Protein AF-A0A4Q1CE98-F1 (afdb_monomer)

pLDDT: mean 83.02, std 14.2, range [37.44, 98.06]

Sequence (189 aa):
MANANQKSELDKYRDIVIAGLDYTDMLMRKTPIQKHDGEIVNFGEELGSYFSDLKNHALTLHKKNKLSTLKRWFKDISEMSVATGNLDYQFYIETTTGHKVDLFGKLFEKIDKLIKVGQIKTDTQYRTISTMIDFLESYNPPDIERIKALDALQFAYSDQKKIRTNRKNNASIGWSLSANRNGKIKGGW

Mean predicted aligned error: 11.11 Å

Foldseek 3Di:
DVVVVLLVLLLLLLLLLLLLLVVVLVVLQVDFDQDPVRDTDRCNPVSVVVSVVVNVVSVVCSVVSVSVVSVVSSCVSCVVCLVVVVCVSQVSSCVRRVDHDDSCPVLVVVLVVCLVVLEDDDPVVLVSLVSVLVVQVPDVVRPVVSNVSSVSHNVVVVVVVVVVVVVVVVVVVVVVVVVVVVPDDDDDD

Structure (mmCIF, N/CA/C/O backbone):
data_AF-A0A4Q1CE98-F1
#
_entry.id   AF-A0A4Q1CE98-F1
#
loop_
_atom_site.group_PDB
_atom_site.id
_atom_site.type_symbol
_atom_site.label_atom_id
_atom_site.label_alt_id
_atom_site.label_comp_id
_atom_site.label_asym_id
_atom_site.label_entity_id
_atom_site.label_seq_id
_atom_site.pdbx_PDB_ins_code
_atom_site.Cartn_x
_atom_site.Cartn_y
_atom_site.Cartn_z
_atom_site.occupancy
_atom_site.B_iso_or_equiv
_atom_site.auth_seq_id
_atom_site.auth_comp_id
_atom_site.auth_asym_id
_atom_site.auth_atom_id
_atom_site.pdbx_PDB_model_num
ATOM 1 N N . MET A 1 1 ? -31.800 8.738 3.540 1.00 49.69 1 MET A N 1
ATOM 2 C CA . MET A 1 1 ? -30.710 8.117 2.747 1.00 49.69 1 MET A CA 1
ATOM 3 C C . MET A 1 1 ? -29.316 8.666 3.089 1.00 49.69 1 MET A C 1
ATOM 5 O O . MET A 1 1 ? -28.401 7.862 3.191 1.00 49.69 1 MET A O 1
ATOM 9 N N . ALA A 1 2 ? -29.132 9.969 3.362 1.00 59.28 2 ALA A N 1
ATOM 10 C CA . ALA A 1 2 ? -27.815 10.555 3.689 1.00 59.28 2 ALA A CA 1
ATOM 11 C C . ALA A 1 2 ? -27.106 9.954 4.933 1.00 59.28 2 ALA A C 1
ATOM 13 O O . ALA A 1 2 ? -25.919 9.647 4.868 1.00 59.28 2 ALA A O 1
ATOM 14 N N . ASN A 1 3 ? -27.834 9.693 6.029 1.00 63.00 3 ASN A N 1
ATOM 15 C CA . ASN A 1 3 ? -27.246 9.154 7.272 1.00 63.00 3 ASN A CA 1
ATOM 16 C C . ASN A 1 3 ? -26.716 7.713 7.154 1.00 63.00 3 ASN A C 1
ATOM 18 O O . ASN A 1 3 ? -25.755 7.360 7.830 1.00 63.00 3 ASN A O 1
ATOM 22 N N . ALA A 1 4 ? -27.322 6.880 6.302 1.00 71.25 4 ALA A N 1
ATOM 23 C CA . ALA A 1 4 ? -26.880 5.497 6.110 1.00 71.25 4 ALA A CA 1
ATOM 24 C C . ALA A 1 4 ? -25.557 5.440 5.333 1.00 71.25 4 ALA A C 1
ATOM 26 O O . ALA A 1 4 ? -24.658 4.688 5.699 1.00 71.25 4 ALA A O 1
ATOM 27 N N . ASN A 1 5 ? -25.412 6.298 4.317 1.00 80.50 5 ASN A N 1
ATOM 28 C CA . ASN A 1 5 ? -24.191 6.381 3.520 1.00 80.50 5 ASN A CA 1
ATOM 29 C C . ASN A 1 5 ? -23.022 6.943 4.345 1.00 80.50 5 ASN A C 1
ATOM 31 O O . ASN A 1 5 ? -21.933 6.381 4.345 1.00 80.50 5 ASN A O 1
ATOM 35 N N . GLN A 1 6 ? -23.273 7.990 5.141 1.00 83.44 6 GLN A N 1
ATOM 36 C CA . GLN A 1 6 ? -22.259 8.566 6.027 1.00 83.44 6 GLN A CA 1
ATOM 37 C C . GLN A 1 6 ? -21.795 7.577 7.106 1.00 83.44 6 GLN A C 1
ATOM 39 O O . GLN A 1 6 ? -20.603 7.512 7.400 1.00 83.44 6 GLN A O 1
ATOM 44 N N . LYS A 1 7 ? -22.714 6.790 7.679 1.00 89.25 7 LYS A N 1
ATOM 45 C CA . LYS A 1 7 ? -22.369 5.750 8.656 1.00 89.25 7 LYS A CA 1
ATOM 46 C C . LYS A 1 7 ? -21.550 4.625 8.021 1.00 89.25 7 LYS A C 1
ATOM 48 O O . LYS A 1 7 ? -20.524 4.252 8.575 1.00 89.25 7 LYS A O 1
ATOM 53 N N . SER A 1 8 ? -21.951 4.152 6.839 1.00 91.00 8 SER A N 1
ATOM 54 C CA . SER A 1 8 ? -21.195 3.140 6.094 1.00 91.00 8 SER A CA 1
ATOM 55 C C . SER A 1 8 ? -19.785 3.617 5.739 1.00 91.00 8 SER A C 1
ATOM 57 O O . SER A 1 8 ? -18.836 2.844 5.845 1.00 91.00 8 SER A O 1
ATOM 59 N N . GLU A 1 9 ? -19.626 4.882 5.340 1.00 94.12 9 GLU A N 1
ATOM 60 C CA . GLU A 1 9 ? -18.304 5.459 5.080 1.00 94.12 9 GLU A CA 1
ATOM 61 C C . GLU A 1 9 ? -17.470 5.549 6.360 1.00 94.12 9 GLU A C 1
ATOM 63 O O . GLU A 1 9 ? -16.279 5.251 6.352 1.00 94.12 9 GLU A O 1
ATOM 68 N N . LEU A 1 10 ? -18.088 5.942 7.472 1.00 95.50 10 LEU A N 1
ATOM 69 C CA . LEU A 1 10 ? -17.421 6.034 8.765 1.00 95.50 10 LEU A CA 1
ATOM 70 C C . LEU A 1 10 ? -16.930 4.666 9.256 1.00 95.50 10 LEU A C 1
ATOM 72 O O . LEU A 1 10 ? -15.792 4.568 9.712 1.00 95.50 10 LEU A O 1
ATOM 76 N N . ASP A 1 11 ? -17.755 3.624 9.131 1.00 96.56 11 ASP A N 1
ATOM 77 C CA . ASP A 1 11 ? -17.383 2.243 9.453 1.00 96.56 11 ASP A CA 1
ATOM 78 C C . ASP A 1 11 ? -16.230 1.763 8.563 1.00 96.56 11 ASP A C 1
ATOM 80 O O . ASP A 1 11 ? -15.208 1.323 9.087 1.00 96.56 11 ASP A O 1
ATOM 84 N N . LYS A 1 12 ? -16.323 1.978 7.242 1.00 96.81 12 LYS A N 1
ATOM 85 C CA . LYS A 1 12 ? -15.228 1.683 6.306 1.00 96.81 12 LYS A CA 1
ATOM 86 C C . LYS A 1 12 ? -13.918 2.339 6.741 1.00 96.81 12 LYS A C 1
ATOM 88 O O . LYS A 1 12 ? -12.891 1.673 6.824 1.00 96.81 12 LYS A O 1
ATOM 93 N N . TYR A 1 13 ? -13.936 3.645 7.009 1.00 97.69 13 TYR A N 1
ATOM 94 C CA . TYR A 1 13 ? -12.718 4.381 7.346 1.00 97.69 13 TYR A CA 1
ATOM 95 C C . TYR A 1 13 ? -12.155 4.025 8.726 1.00 97.69 13 TYR A C 1
ATOM 97 O O . TYR A 1 13 ? -10.943 4.088 8.906 1.00 97.69 13 TYR A O 1
ATOM 105 N N . ARG A 1 14 ? -12.990 3.611 9.685 1.00 97.75 14 ARG A N 1
ATOM 106 C CA . ARG A 1 14 ? -12.509 3.006 10.936 1.00 97.75 14 ARG A CA 1
ATOM 107 C C . ARG A 1 14 ? -11.726 1.729 10.640 1.00 97.75 14 ARG A C 1
ATOM 109 O O . ARG A 1 14 ? -10.600 1.599 11.112 1.00 97.75 14 ARG A O 1
ATOM 116 N N . ASP A 1 15 ? -12.316 0.820 9.869 1.00 98.06 15 ASP A N 1
ATOM 117 C CA . ASP A 1 15 ? -11.751 -0.510 9.626 1.00 98.06 15 ASP A CA 1
ATOM 118 C C . ASP A 1 15 ? -10.406 -0.423 8.900 1.00 98.06 15 ASP A C 1
ATOM 120 O O . ASP A 1 15 ? -9.418 -0.997 9.354 1.00 98.06 15 ASP A O 1
ATOM 124 N N . ILE A 1 16 ? -10.331 0.359 7.819 1.00 97.88 16 ILE A N 1
ATOM 125 C CA . ILE A 1 16 ? -9.094 0.474 7.030 1.00 97.88 16 ILE A CA 1
ATOM 126 C C . ILE A 1 16 ? -7.985 1.239 7.765 1.00 97.88 16 ILE A C 1
ATOM 128 O O . ILE A 1 16 ? -6.811 0.966 7.533 1.00 97.88 16 ILE A O 1
ATOM 132 N N . VAL A 1 17 ? -8.321 2.181 8.658 1.00 98.06 17 VAL A N 1
ATOM 133 C CA . VAL A 1 17 ? -7.319 2.859 9.501 1.00 98.06 17 VAL A CA 1
ATOM 134 C C . VAL A 1 17 ? -6.729 1.879 10.505 1.00 98.06 17 VAL A C 1
ATOM 136 O O . VAL A 1 17 ? -5.512 1.826 10.648 1.00 98.06 17 VAL A O 1
ATOM 139 N N . ILE A 1 18 ? -7.572 1.090 11.174 1.00 98.00 18 ILE A N 1
ATOM 140 C CA . ILE A 1 18 ? -7.109 0.081 12.133 1.00 98.00 18 ILE A CA 1
ATOM 141 C C . ILE A 1 18 ? -6.232 -0.957 11.426 1.00 98.00 18 ILE A C 1
ATOM 143 O O . ILE A 1 18 ? -5.112 -1.188 11.870 1.00 98.00 18 ILE A O 1
ATOM 147 N N . ALA A 1 19 ? -6.681 -1.494 10.288 1.00 98.00 19 ALA A N 1
ATOM 148 C CA . ALA A 1 19 ? -5.887 -2.440 9.504 1.00 98.00 19 ALA A CA 1
ATOM 149 C C . ALA A 1 19 ? -4.558 -1.829 9.021 1.00 98.00 19 ALA A C 1
ATOM 151 O O . ALA A 1 19 ? -3.521 -2.485 9.067 1.00 98.00 19 ALA A O 1
ATOM 152 N N . GLY A 1 20 ? -4.559 -0.560 8.604 1.00 97.06 20 GLY A N 1
ATOM 153 C CA . GLY A 1 20 ? -3.333 0.138 8.216 1.00 97.06 20 GLY A CA 1
ATOM 154 C C . GLY A 1 20 ? -2.323 0.256 9.361 1.00 97.06 20 GLY A C 1
ATOM 155 O O . GLY A 1 20 ? -1.127 0.022 9.169 1.00 97.06 20 GLY A O 1
ATOM 156 N N . LEU A 1 21 ? -2.803 0.571 10.567 1.00 96.69 21 LEU A N 1
ATOM 157 C CA . LEU A 1 21 ? -1.981 0.607 11.779 1.00 96.69 21 LEU A CA 1
ATOM 158 C C . LEU A 1 21 ? -1.440 -0.778 12.147 1.00 96.69 21 LEU A C 1
ATOM 160 O O . LEU A 1 21 ? -0.255 -0.885 12.442 1.00 96.69 21 LEU A O 1
ATOM 164 N N . ASP A 1 22 ? -2.264 -1.827 12.085 1.00 95.50 22 ASP A N 1
ATOM 165 C CA . ASP A 1 22 ? -1.838 -3.205 12.373 1.00 95.50 22 ASP A CA 1
ATOM 166 C C . ASP A 1 22 ? -0.755 -3.687 11.402 1.00 95.50 22 ASP A C 1
ATOM 168 O O . ASP A 1 22 ? 0.244 -4.277 11.816 1.00 95.50 22 ASP A O 1
ATOM 172 N N . TYR A 1 23 ? -0.903 -3.383 10.111 1.00 94.75 23 TYR A N 1
ATOM 173 C CA . TYR A 1 23 ? 0.124 -3.697 9.123 1.00 94.75 23 TYR A CA 1
ATOM 174 C C . TYR A 1 23 ? 1.434 -2.951 9.405 1.00 94.75 23 TYR A C 1
ATOM 176 O O . TYR A 1 23 ? 2.520 -3.521 9.294 1.00 94.75 23 TYR A O 1
ATOM 184 N N . THR A 1 24 ? 1.339 -1.677 9.791 1.00 91.62 24 THR A N 1
ATOM 185 C CA . THR A 1 24 ? 2.513 -0.852 10.101 1.00 91.62 24 THR A CA 1
ATOM 186 C C . THR A 1 24 ? 3.222 -1.366 11.356 1.00 91.62 24 THR A C 1
ATOM 188 O O . THR A 1 24 ? 4.441 -1.526 11.334 1.00 91.62 24 THR A O 1
ATOM 191 N N . ASP A 1 25 ? 2.476 -1.704 12.413 1.00 91.44 25 ASP A N 1
ATOM 192 C CA . ASP A 1 25 ? 3.005 -2.344 13.625 1.00 91.44 25 ASP A CA 1
ATOM 193 C C . ASP A 1 25 ? 3.735 -3.651 13.279 1.00 91.44 25 ASP A C 1
ATOM 195 O O . ASP A 1 25 ? 4.889 -3.859 13.659 1.00 91.44 25 ASP A O 1
ATOM 199 N N . MET A 1 26 ? 3.105 -4.504 12.463 1.00 89.75 26 MET A N 1
ATOM 200 C CA . MET A 1 26 ? 3.704 -5.755 11.997 1.00 89.75 26 MET A CA 1
ATOM 201 C C . MET A 1 26 ? 5.042 -5.525 11.281 1.00 89.75 26 MET A C 1
ATOM 203 O O . MET A 1 26 ? 5.991 -6.271 11.529 1.00 89.75 26 MET A O 1
ATOM 207 N N . LEU A 1 27 ? 5.127 -4.538 10.385 1.00 86.69 27 LEU A N 1
ATOM 208 C CA . LEU A 1 27 ? 6.374 -4.235 9.680 1.00 86.69 27 LEU A CA 1
ATOM 209 C C . LEU A 1 27 ? 7.459 -3.752 10.643 1.00 86.69 27 LEU A C 1
ATOM 211 O O . LEU A 1 27 ? 8.568 -4.281 10.616 1.00 86.69 27 LEU A O 1
ATOM 215 N N . MET A 1 28 ? 7.122 -2.811 11.525 1.00 83.69 28 MET A N 1
ATOM 216 C CA . MET A 1 28 ? 8.078 -2.195 12.449 1.00 83.69 28 MET A CA 1
ATOM 217 C C . MET A 1 28 ? 8.646 -3.203 13.456 1.00 83.69 28 MET A C 1
ATOM 219 O O . MET A 1 28 ? 9.824 -3.133 13.797 1.00 83.69 28 MET A O 1
ATOM 223 N N . ARG A 1 29 ? 7.848 -4.188 13.888 1.00 81.62 29 ARG A N 1
ATOM 224 C CA . ARG A 1 29 ? 8.316 -5.284 14.757 1.00 81.62 29 ARG A CA 1
ATOM 225 C C . ARG A 1 29 ? 9.228 -6.285 14.053 1.00 81.62 29 ARG A C 1
ATOM 227 O O . ARG A 1 29 ? 10.024 -6.947 14.712 1.00 81.62 29 ARG A O 1
ATOM 234 N N . LYS A 1 30 ? 9.091 -6.446 12.735 1.00 77.56 30 LYS A N 1
ATOM 235 C CA . LYS A 1 30 ? 9.905 -7.380 11.939 1.00 77.56 30 LYS A CA 1
ATOM 236 C C . LYS A 1 30 ? 11.252 -6.789 11.524 1.00 77.56 30 LYS A C 1
ATOM 238 O O . LYS A 1 30 ? 12.131 -7.542 11.115 1.00 77.56 30 LYS A O 1
ATOM 243 N N . THR A 1 31 ? 11.423 -5.472 11.619 1.00 71.44 31 THR A N 1
ATOM 244 C CA . THR A 1 31 ? 12.652 -4.770 11.236 1.00 71.44 31 THR A CA 1
ATOM 245 C C . THR A 1 31 ? 13.525 -4.465 12.456 1.00 71.44 31 THR A C 1
ATOM 247 O O . THR A 1 31 ? 13.253 -3.488 13.156 1.00 71.44 31 THR A O 1
ATOM 250 N N . PRO A 1 32 ? 14.586 -5.250 12.728 1.00 67.81 32 PRO A N 1
ATOM 251 C CA . PRO A 1 32 ? 15.571 -4.885 13.741 1.00 67.81 32 PRO A CA 1
ATOM 252 C C . PRO A 1 32 ? 16.265 -3.578 13.343 1.00 67.81 32 PRO A C 1
ATOM 254 O O . PRO A 1 32 ? 16.731 -3.433 12.212 1.00 67.81 32 PRO A O 1
ATOM 257 N N . ILE A 1 33 ? 16.340 -2.623 14.272 1.00 69.94 33 ILE A N 1
ATOM 258 C CA . ILE A 1 33 ? 17.019 -1.347 14.040 1.00 69.94 33 ILE A CA 1
ATOM 259 C C . ILE A 1 33 ? 18.432 -1.466 14.596 1.00 69.94 33 ILE A C 1
ATOM 261 O O . ILE A 1 33 ? 18.623 -1.612 15.803 1.00 69.94 33 ILE A O 1
ATOM 265 N N . GLN A 1 34 ? 19.424 -1.404 13.709 1.00 70.94 34 GLN A N 1
ATOM 266 C CA . GLN A 1 34 ? 20.821 -1.315 14.110 1.00 70.94 34 GLN A CA 1
ATOM 267 C C . GLN A 1 34 ? 21.179 0.150 14.368 1.00 70.94 34 GLN A C 1
ATOM 269 O O . GLN A 1 34 ? 21.052 1.002 13.486 1.00 70.94 34 GLN A O 1
ATOM 274 N N . LYS A 1 35 ? 21.614 0.446 15.589 1.00 74.12 35 LYS A N 1
ATOM 275 C CA . LYS A 1 35 ? 22.171 1.745 15.959 1.00 74.12 35 LYS A CA 1
ATOM 276 C C . LYS A 1 35 ? 23.562 1.933 15.349 1.00 74.12 35 LYS A C 1
ATOM 278 O O . LYS A 1 35 ? 24.220 0.991 14.913 1.00 74.12 35 LYS A O 1
ATOM 283 N N . HIS A 1 36 ? 24.032 3.178 15.349 1.00 68.62 36 HIS A N 1
ATOM 284 C CA . HIS A 1 36 ? 25.344 3.558 14.812 1.00 68.62 36 HIS A CA 1
ATOM 285 C C . HIS A 1 36 ? 26.528 2.898 15.555 1.00 68.62 36 HIS A C 1
ATOM 287 O O . HIS A 1 36 ? 27.613 2.768 14.998 1.00 68.62 36 HIS A O 1
ATOM 293 N N . ASP A 1 37 ? 26.338 2.476 16.804 1.00 81.06 37 ASP A N 1
ATOM 294 C CA . ASP A 1 37 ? 27.317 1.726 17.606 1.00 81.06 37 ASP A CA 1
ATOM 295 C C . ASP A 1 37 ? 27.284 0.206 17.349 1.00 81.06 37 ASP A C 1
ATOM 297 O O . ASP A 1 37 ? 28.063 -0.541 17.937 1.00 81.06 37 ASP A O 1
ATOM 301 N N . GLY A 1 38 ? 26.414 -0.254 16.444 1.00 75.38 38 GLY A N 1
ATOM 302 C CA . GLY A 1 38 ? 26.242 -1.660 16.102 1.00 75.38 38 GLY A CA 1
ATOM 303 C C . GLY A 1 38 ? 25.249 -2.408 16.992 1.00 75.38 38 GLY A C 1
ATOM 304 O O . GLY A 1 38 ? 24.967 -3.570 16.694 1.00 75.38 38 GLY A O 1
ATOM 305 N N . GLU A 1 39 ? 24.685 -1.771 18.025 1.00 78.31 39 GLU A N 1
ATOM 306 C CA . GLU A 1 39 ? 23.664 -2.375 18.884 1.00 78.31 39 GLU A CA 1
ATOM 307 C C . GLU A 1 39 ? 22.360 -2.587 18.098 1.00 78.31 39 GLU A C 1
ATOM 309 O O . GLU A 1 39 ? 21.858 -1.684 17.425 1.00 78.31 39 GLU A O 1
ATOM 314 N N . ILE A 1 40 ? 21.791 -3.790 18.187 1.00 73.56 40 ILE A N 1
ATOM 315 C CA . ILE A 1 40 ? 20.472 -4.090 17.627 1.00 73.56 40 ILE A CA 1
ATOM 316 C C . ILE A 1 40 ? 19.432 -3.806 18.705 1.00 73.56 40 ILE A C 1
ATOM 318 O O . ILE A 1 40 ? 19.387 -4.502 19.718 1.00 73.56 40 ILE A O 1
ATOM 322 N N . VAL A 1 41 ? 18.571 -2.817 18.469 1.00 67.69 41 VAL A N 1
ATOM 323 C CA .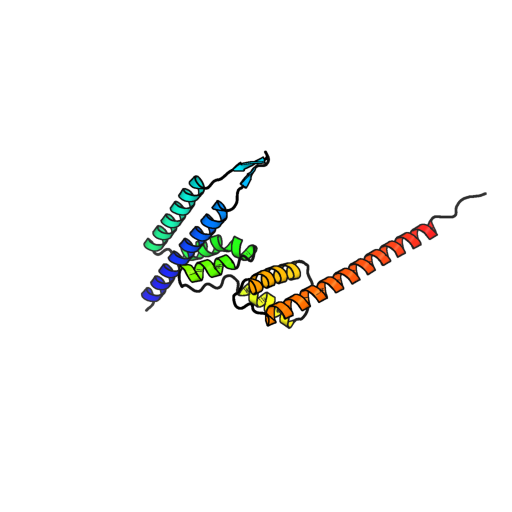 VAL A 1 41 ? 17.448 -2.523 19.361 1.00 67.69 41 VAL A CA 1
ATOM 324 C C . VAL A 1 41 ? 16.159 -3.077 18.788 1.00 67.69 41 VAL A C 1
ATOM 326 O O . VAL A 1 41 ? 15.814 -2.864 17.624 1.00 67.69 41 VAL A O 1
ATOM 329 N N . ASN A 1 42 ? 15.441 -3.789 19.650 1.00 65.69 42 ASN A N 1
ATOM 330 C CA . ASN A 1 42 ? 14.149 -4.367 19.349 1.00 65.69 42 ASN A CA 1
ATOM 331 C C . ASN A 1 42 ? 13.077 -3.590 20.119 1.00 65.69 42 ASN A C 1
ATOM 333 O O . ASN A 1 42 ? 12.859 -3.820 21.304 1.00 65.69 42 ASN A O 1
ATOM 337 N N . PHE A 1 43 ? 12.410 -2.649 19.453 1.00 65.25 43 PHE A N 1
ATOM 338 C CA . PHE A 1 43 ? 11.381 -1.790 20.057 1.00 65.25 43 PHE A CA 1
ATOM 339 C C . PHE A 1 43 ? 10.026 -2.504 20.247 1.00 65.25 43 PHE A C 1
ATOM 341 O O . PHE A 1 43 ? 8.984 -1.861 20.346 1.00 65.25 43 PHE A O 1
ATOM 348 N N . GLY A 1 44 ? 10.009 -3.841 20.244 1.00 65.25 44 GLY A N 1
ATOM 349 C CA . GLY A 1 44 ? 8.797 -4.639 20.060 1.00 65.25 44 GLY A CA 1
ATOM 350 C C . GLY A 1 44 ? 7.686 -4.383 21.085 1.00 65.25 44 GLY A C 1
ATOM 351 O O . GLY A 1 44 ? 6.518 -4.353 20.699 1.00 65.25 44 GLY A O 1
ATOM 352 N N . GLU A 1 45 ? 8.015 -4.189 22.366 1.00 67.81 45 GLU A N 1
ATOM 353 C CA . GLU A 1 45 ? 7.007 -3.920 23.407 1.00 67.81 45 GLU A CA 1
ATOM 354 C C . GLU A 1 45 ? 6.533 -2.457 23.409 1.00 67.81 45 GLU A C 1
ATOM 356 O O . GLU A 1 45 ? 5.327 -2.210 23.438 1.00 67.81 45 GLU A O 1
ATOM 361 N N . GLU A 1 46 ? 7.451 -1.490 23.301 1.00 71.19 46 GLU A N 1
ATOM 362 C CA . GLU A 1 46 ? 7.135 -0.050 23.301 1.00 71.19 46 GLU A CA 1
ATOM 363 C C . GLU A 1 46 ? 6.361 0.392 22.049 1.00 71.19 46 GLU A C 1
ATOM 365 O O . GLU A 1 46 ? 5.458 1.224 22.126 1.00 71.19 46 GLU A O 1
ATOM 370 N N . LEU A 1 47 ? 6.656 -0.198 20.886 1.00 80.50 47 LEU A N 1
ATOM 371 C CA . LEU A 1 47 ? 5.871 0.034 19.670 1.00 80.50 47 LEU A CA 1
ATOM 372 C C . LEU A 1 47 ? 4.454 -0.522 19.810 1.00 80.50 47 LEU A C 1
ATOM 374 O O . LEU A 1 47 ? 3.494 0.086 19.333 1.00 80.50 47 LEU A O 1
ATOM 378 N N . GLY A 1 48 ? 4.303 -1.655 20.497 1.00 82.62 48 GLY A N 1
ATOM 379 C CA . GLY A 1 48 ? 3.007 -2.295 20.652 1.00 82.62 48 GLY A CA 1
ATOM 380 C C . GLY A 1 48 ? 2.001 -1.456 21.427 1.00 82.62 48 GLY A C 1
ATOM 381 O O . GLY A 1 48 ? 0.839 -1.366 21.020 1.00 82.62 48 GLY A O 1
ATOM 382 N N . SER A 1 49 ? 2.436 -0.809 22.511 1.00 86.44 49 SER A N 1
ATOM 383 C CA . SER A 1 49 ? 1.581 0.119 23.258 1.00 86.44 49 SER A CA 1
ATOM 384 C C . SER A 1 49 ? 1.233 1.353 22.421 1.00 86.44 49 SER A C 1
ATOM 386 O O . SER A 1 49 ? 0.057 1.707 22.332 1.00 86.44 49 SER A O 1
ATOM 388 N N . TYR A 1 50 ? 2.203 1.926 21.702 1.00 90.50 50 TYR A N 1
ATOM 389 C CA . TYR A 1 50 ? 1.981 3.067 20.811 1.00 90.50 50 TYR A CA 1
ATOM 390 C C . TYR A 1 50 ? 0.909 2.795 19.739 1.00 90.50 50 TYR A C 1
ATOM 392 O O . TYR A 1 50 ? -0.040 3.570 19.588 1.00 90.50 50 TYR A O 1
ATOM 400 N N . PHE A 1 51 ? 0.998 1.672 19.018 1.00 92.94 51 PHE A N 1
ATOM 401 C CA . PHE A 1 51 ? -0.005 1.325 18.005 1.00 92.94 51 PHE A CA 1
ATOM 402 C C . PHE A 1 51 ? -1.366 0.973 18.617 1.00 92.94 51 PHE A C 1
ATOM 404 O O . PHE A 1 51 ? -2.405 1.269 18.018 1.00 92.94 51 PHE A O 1
ATOM 411 N N . SER A 1 52 ? -1.392 0.389 19.818 1.00 93.19 52 SER A N 1
ATOM 412 C CA . SER A 1 52 ? -2.635 0.172 20.567 1.00 93.19 52 SER A CA 1
ATOM 413 C C . SER A 1 52 ? -3.348 1.495 20.871 1.00 93.19 52 SER A C 1
ATOM 415 O O . SER A 1 52 ? -4.549 1.635 20.613 1.00 93.19 52 SER A O 1
ATOM 417 N N . ASP A 1 53 ? -2.604 2.509 21.315 1.00 95.44 53 ASP A N 1
ATOM 418 C CA . ASP A 1 53 ? -3.144 3.838 21.604 1.00 95.44 53 ASP A CA 1
ATOM 419 C C . ASP A 1 53 ? -3.678 4.533 20.347 1.00 95.44 53 ASP A C 1
ATOM 421 O O . ASP A 1 53 ? -4.776 5.103 20.368 1.00 95.44 53 ASP A O 1
ATOM 425 N N . LEU A 1 54 ? -2.969 4.427 19.219 1.00 96.75 54 LEU A N 1
ATOM 426 C CA . LEU A 1 54 ? -3.451 4.945 17.936 1.00 96.75 54 LEU A CA 1
ATOM 427 C C . LEU A 1 54 ? -4.766 4.282 17.505 1.00 96.75 54 LEU A C 1
ATOM 429 O O . LEU A 1 54 ? -5.693 4.974 17.071 1.00 96.75 54 LEU A O 1
ATOM 433 N N . LYS A 1 55 ? -4.897 2.962 17.675 1.00 97.31 55 LYS A N 1
ATOM 434 C CA . LYS A 1 55 ? -6.146 2.240 17.381 1.00 97.31 55 LYS A CA 1
ATOM 435 C C . LYS A 1 55 ? -7.292 2.700 18.281 1.00 97.31 55 LYS A C 1
ATOM 437 O O . LYS A 1 55 ? -8.388 2.983 17.791 1.00 97.31 55 LYS A O 1
ATOM 442 N N . ASN A 1 56 ? -7.041 2.869 19.578 1.00 97.44 56 ASN A N 1
ATOM 443 C CA . ASN A 1 56 ? -8.027 3.414 20.515 1.00 97.44 56 ASN A CA 1
ATOM 444 C C . ASN A 1 56 ? -8.455 4.842 20.138 1.00 97.44 56 ASN A C 1
ATOM 446 O O . ASN A 1 56 ? -9.637 5.204 20.239 1.00 97.44 56 ASN A O 1
ATOM 450 N N . HIS A 1 57 ? -7.520 5.649 19.636 1.00 97.38 57 HIS A N 1
ATOM 451 C CA . HIS A 1 57 ? -7.818 6.980 19.125 1.00 97.38 57 HIS A CA 1
ATOM 452 C C . HIS A 1 57 ? -8.703 6.918 17.870 1.00 97.38 57 HIS A C 1
ATOM 454 O O . HIS A 1 57 ? -9.699 7.641 17.790 1.00 97.38 57 HIS A O 1
ATOM 460 N N . ALA A 1 58 ? -8.418 6.016 16.925 1.00 96.94 58 ALA A N 1
ATOM 461 C CA . ALA A 1 58 ? -9.251 5.802 15.741 1.00 96.94 58 ALA A CA 1
ATOM 462 C C . ALA A 1 58 ? -10.688 5.387 16.115 1.00 96.94 58 ALA A C 1
ATOM 464 O O . ALA A 1 58 ? -11.656 5.955 15.601 1.00 96.94 58 ALA A O 1
ATOM 465 N N . LEU A 1 59 ? -10.847 4.480 17.086 1.00 97.56 59 LEU A N 1
ATOM 466 C CA . LEU A 1 59 ? -12.158 4.099 17.630 1.00 97.56 59 LEU A CA 1
ATOM 467 C C . LEU A 1 59 ? -12.881 5.284 18.285 1.00 97.56 59 LEU A C 1
ATOM 469 O O . LEU A 1 59 ? -14.095 5.440 18.146 1.00 97.56 59 LEU A O 1
ATOM 473 N N . THR A 1 60 ? -12.147 6.156 18.974 1.00 97.50 60 THR A N 1
ATOM 474 C CA . THR A 1 60 ? -12.710 7.374 19.571 1.00 97.50 60 THR A CA 1
ATOM 475 C C . THR A 1 60 ? -13.181 8.364 18.503 1.00 97.50 60 THR A C 1
ATOM 477 O O . THR A 1 60 ? -14.255 8.953 18.640 1.00 97.50 60 THR A O 1
ATOM 480 N N . LEU A 1 61 ? -12.419 8.537 17.419 1.00 96.31 61 LEU A N 1
ATOM 481 C CA . LEU A 1 61 ? -12.809 9.370 16.276 1.00 96.31 61 LEU A CA 1
ATOM 482 C C . LEU A 1 61 ? -14.063 8.830 15.582 1.00 96.31 61 LEU A C 1
ATOM 484 O O . LEU A 1 61 ? -14.952 9.617 15.246 1.00 96.31 61 LEU A O 1
ATOM 488 N N . HIS A 1 62 ? -14.161 7.508 15.429 1.00 96.88 62 HIS A N 1
ATOM 489 C CA . HIS A 1 62 ? -15.355 6.833 14.917 1.00 96.88 62 HIS A CA 1
ATOM 490 C C . HIS A 1 62 ? -16.576 7.117 15.80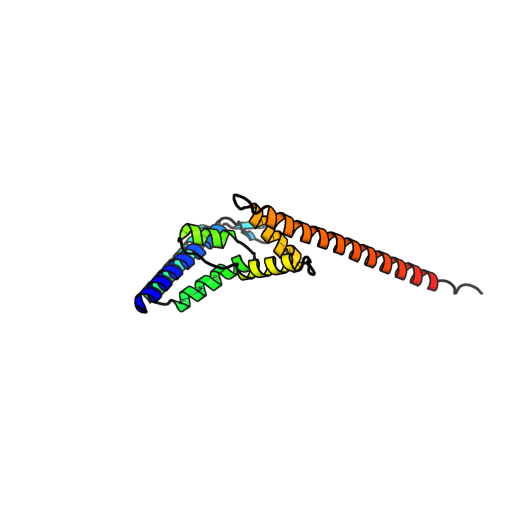0 1.00 96.88 62 HIS A C 1
ATOM 492 O O . HIS A 1 62 ? -17.556 7.674 15.312 1.00 96.88 62 HIS A O 1
ATOM 498 N N . LYS A 1 63 ? -16.486 6.894 17.119 1.00 96.06 63 LYS A N 1
ATOM 499 C CA . LYS A 1 63 ? -17.574 7.207 18.072 1.00 96.06 63 LYS A CA 1
ATOM 500 C C . LYS A 1 63 ? -18.012 8.678 18.027 1.00 96.06 63 LYS A C 1
ATOM 502 O O . LYS A 1 63 ? -19.180 8.984 18.243 1.00 96.06 63 LYS A O 1
ATOM 507 N N . LYS A 1 64 ? -17.084 9.595 17.731 1.00 96.19 64 LYS A N 1
ATOM 508 C CA . LYS A 1 64 ? -17.333 11.042 17.594 1.00 96.19 64 LYS A CA 1
ATOM 509 C C . LYS A 1 64 ? -17.750 11.474 16.177 1.00 96.19 64 LYS A C 1
ATOM 511 O O . LYS A 1 64 ? -17.801 12.677 15.915 1.00 96.19 64 LYS A O 1
ATOM 516 N N . ASN A 1 65 ? -18.024 10.539 15.263 1.00 95.31 65 ASN A N 1
ATOM 517 C CA . ASN A 1 65 ? -18.399 10.793 13.865 1.00 95.31 65 ASN A CA 1
ATOM 518 C C . ASN A 1 65 ? -17.390 11.668 13.087 1.00 95.31 65 ASN A C 1
ATOM 520 O O . ASN A 1 65 ? -17.764 12.473 12.232 1.00 95.31 65 ASN A O 1
ATOM 524 N N . LYS A 1 66 ? -16.087 11.536 13.371 1.00 96.44 66 LYS A N 1
ATOM 525 C CA . LYS A 1 66 ? -15.015 12.342 12.754 1.00 96.44 66 LYS A CA 1
ATOM 526 C C . LYS A 1 66 ? -14.487 11.719 11.458 1.00 96.44 66 LYS A C 1
ATOM 528 O O . LYS A 1 66 ? -13.305 11.403 11.340 1.00 96.44 66 LYS A O 1
ATOM 533 N N . LEU A 1 67 ? -15.368 11.585 10.467 1.00 95.81 67 LEU A N 1
ATOM 534 C CA . LEU A 1 67 ? -15.051 10.973 9.172 1.00 95.81 67 LEU A CA 1
ATOM 535 C C . LEU A 1 67 ? -13.868 11.646 8.459 1.00 95.81 67 LEU A C 1
ATOM 537 O O . LEU A 1 67 ? -12.952 10.960 8.022 1.00 95.81 67 LEU A O 1
ATOM 541 N N . SER A 1 68 ? -13.853 12.978 8.360 1.00 96.12 68 SER A N 1
ATOM 542 C CA . SER A 1 68 ? -12.773 13.711 7.679 1.00 96.12 68 SER A CA 1
ATOM 543 C C . SER A 1 68 ? -11.399 13.450 8.303 1.00 96.12 68 SER A C 1
ATOM 545 O O . SER A 1 68 ? -10.413 13.304 7.581 1.00 96.12 68 SER A O 1
ATOM 547 N N . THR A 1 69 ? -11.337 13.330 9.630 1.00 96.94 69 THR A N 1
ATOM 548 C CA . THR A 1 69 ? -10.105 12.994 10.347 1.00 96.94 69 THR A CA 1
ATOM 549 C C . THR A 1 69 ? -9.655 11.568 10.044 1.00 96.94 69 THR A C 1
ATOM 551 O O . THR A 1 69 ? -8.476 11.372 9.772 1.00 96.94 69 THR A O 1
ATOM 554 N N . LEU A 1 70 ? -10.574 10.595 10.020 1.00 97.81 70 LEU A N 1
ATOM 555 C CA . LEU A 1 70 ? -10.246 9.209 9.660 1.00 97.81 70 LEU A CA 1
ATOM 556 C C . LEU A 1 70 ? -9.767 9.091 8.203 1.00 97.81 70 LEU A C 1
ATOM 558 O O . LEU A 1 70 ? -8.797 8.389 7.938 1.00 97.81 70 LEU A O 1
ATOM 562 N N . LYS A 1 71 ? -10.378 9.833 7.266 1.00 97.06 71 LYS A N 1
ATOM 563 C CA . LYS A 1 71 ? -9.905 9.907 5.869 1.00 97.06 71 LYS A CA 1
ATOM 564 C C . LYS A 1 71 ? -8.470 10.423 5.785 1.00 97.06 71 LYS A C 1
ATOM 566 O O . LYS A 1 71 ? -7.663 9.873 5.039 1.00 97.06 71 LYS A O 1
ATOM 571 N N . ARG A 1 72 ? -8.158 11.472 6.552 1.00 97.25 72 ARG A N 1
ATOM 572 C CA . ARG A 1 72 ? -6.804 12.030 6.623 1.00 97.25 72 ARG A CA 1
ATOM 573 C C . ARG A 1 72 ? -5.821 11.027 7.222 1.00 97.25 72 ARG A C 1
ATOM 575 O O . ARG A 1 72 ? -4.798 10.778 6.609 1.00 97.25 72 ARG A O 1
ATOM 582 N N . TRP A 1 73 ? -6.170 10.395 8.341 1.00 97.62 73 TRP A N 1
ATOM 583 C CA . TRP A 1 73 ? -5.332 9.366 8.964 1.00 97.62 73 TRP A CA 1
ATOM 584 C C . TRP A 1 73 ? -5.022 8.223 8.006 1.00 97.62 73 TRP A C 1
ATOM 586 O O . TRP A 1 73 ? -3.869 7.837 7.881 1.00 97.62 73 TRP A O 1
ATOM 596 N N . PHE A 1 74 ? -6.026 7.719 7.286 1.00 96.94 74 PHE A N 1
ATOM 597 C CA . PHE A 1 74 ? -5.796 6.666 6.305 1.00 96.94 74 PHE A CA 1
ATOM 598 C C . PHE A 1 74 ? -4.794 7.096 5.229 1.00 96.94 74 PHE A C 1
ATOM 600 O O . PHE A 1 74 ? -3.888 6.335 4.900 1.00 96.94 74 PHE A O 1
ATOM 607 N N . LYS A 1 75 ? -4.923 8.331 4.724 1.00 95.06 75 LYS A N 1
ATOM 608 C CA . LYS A 1 75 ? -3.970 8.897 3.767 1.00 95.06 75 LYS A CA 1
ATOM 609 C C . LYS A 1 75 ? -2.555 8.933 4.352 1.00 95.06 75 LYS A C 1
ATOM 611 O O . LYS A 1 75 ? -1.647 8.427 3.701 1.00 95.06 75 LYS A O 1
ATOM 616 N N . ASP A 1 76 ? -2.394 9.481 5.552 1.00 94.62 76 ASP A N 1
ATOM 617 C CA . ASP A 1 76 ? -1.089 9.657 6.199 1.00 94.62 76 ASP A CA 1
ATOM 618 C C . ASP A 1 76 ? -0.412 8.296 6.464 1.00 94.62 76 ASP A C 1
ATOM 620 O O . ASP A 1 76 ? 0.754 8.104 6.139 1.00 94.62 76 ASP A O 1
ATOM 624 N N . ILE A 1 77 ? -1.165 7.304 6.953 1.00 94.69 77 ILE A N 1
ATOM 625 C CA . ILE A 1 77 ? -0.654 5.941 7.189 1.00 94.69 77 ILE A CA 1
ATOM 626 C C . ILE A 1 77 ? -0.270 5.261 5.863 1.00 94.69 77 ILE A C 1
ATOM 628 O O . ILE A 1 77 ? 0.743 4.571 5.780 1.00 94.69 77 ILE A O 1
ATOM 632 N N . SER A 1 78 ? -1.056 5.471 4.802 1.00 94.12 78 SER A N 1
ATOM 633 C CA . SER A 1 78 ? -0.794 4.870 3.488 1.00 94.12 78 SER A CA 1
ATOM 634 C C . SER A 1 78 ? 0.368 5.509 2.722 1.00 94.12 78 SER A C 1
ATOM 636 O O . SER A 1 78 ? 0.843 4.916 1.755 1.00 94.12 78 SER A O 1
ATOM 638 N N . GLU A 1 79 ? 0.824 6.704 3.114 1.00 90.31 79 GLU A N 1
ATOM 639 C CA . GLU A 1 79 ? 1.771 7.507 2.332 1.00 90.31 79 GLU A CA 1
ATOM 640 C C . GLU A 1 79 ? 3.081 6.765 2.077 1.00 90.31 79 GLU A C 1
ATOM 642 O O . GLU A 1 79 ? 3.538 6.698 0.936 1.00 90.31 79 GLU A O 1
ATOM 647 N N . MET A 1 80 ? 3.643 6.145 3.117 1.00 86.19 80 MET A N 1
ATOM 648 C CA . MET A 1 80 ? 4.884 5.383 2.998 1.00 86.19 80 MET A CA 1
ATOM 649 C C . MET A 1 80 ? 4.723 4.184 2.069 1.00 86.19 80 MET A C 1
ATOM 651 O O . MET A 1 80 ? 5.554 3.997 1.186 1.00 86.19 80 MET A O 1
ATOM 655 N N . SER A 1 81 ? 3.638 3.417 2.206 1.00 89.12 81 SER A N 1
ATOM 656 C CA . SER A 1 81 ? 3.360 2.270 1.333 1.00 89.12 81 SER A CA 1
ATOM 657 C C . SER A 1 81 ? 3.166 2.693 -0.123 1.00 89.12 81 SER A C 1
ATOM 659 O O . SER A 1 81 ? 3.662 2.037 -1.035 1.00 89.12 81 SER A O 1
ATOM 661 N N . VAL A 1 82 ? 2.495 3.823 -0.363 1.00 85.62 82 VAL A N 1
ATOM 662 C CA . VAL A 1 82 ? 2.328 4.381 -1.712 1.00 85.62 82 VAL A CA 1
ATOM 663 C C . VAL A 1 82 ? 3.665 4.856 -2.283 1.00 85.62 82 VAL A C 1
ATOM 665 O O . VAL A 1 82 ? 3.955 4.604 -3.453 1.00 85.62 82 VAL A O 1
ATOM 668 N N . ALA A 1 83 ? 4.492 5.521 -1.475 1.00 78.81 83 ALA A N 1
ATOM 669 C CA . ALA A 1 83 ? 5.793 6.037 -1.892 1.00 78.81 83 ALA A CA 1
ATOM 670 C C . ALA A 1 83 ? 6.794 4.921 -2.224 1.00 78.81 83 ALA A C 1
ATOM 672 O O . ALA A 1 83 ? 7.575 5.062 -3.166 1.00 78.81 83 ALA A O 1
ATOM 673 N N . THR A 1 84 ? 6.764 3.817 -1.476 1.00 79.31 84 THR A N 1
ATOM 674 C CA . THR A 1 84 ? 7.644 2.661 -1.693 1.00 79.31 84 THR A CA 1
ATOM 675 C C . THR A 1 84 ? 7.091 1.655 -2.697 1.00 79.31 84 THR A C 1
ATOM 677 O O . THR A 1 84 ? 7.812 0.742 -3.086 1.00 79.31 84 THR A O 1
ATOM 680 N N . GLY A 1 85 ? 5.842 1.817 -3.148 1.00 76.44 85 GLY A N 1
ATOM 681 C CA . GLY A 1 85 ? 5.193 0.840 -4.023 1.00 76.44 85 GLY A CA 1
ATOM 682 C C . GLY A 1 85 ? 4.867 -0.475 -3.309 1.00 76.44 85 GLY A C 1
ATOM 683 O O . GLY A 1 85 ? 4.808 -1.515 -3.955 1.00 76.44 85 GLY A O 1
ATOM 684 N N . ASN A 1 86 ? 4.680 -0.444 -1.987 1.00 85.25 86 ASN A N 1
ATOM 685 C CA . ASN A 1 86 ? 4.350 -1.618 -1.188 1.00 85.25 86 ASN A CA 1
ATOM 686 C C . ASN A 1 86 ? 2.889 -2.033 -1.405 1.00 85.25 86 ASN A C 1
ATOM 688 O O . ASN A 1 86 ? 1.980 -1.614 -0.683 1.00 85.25 86 ASN A O 1
ATOM 692 N N . LEU A 1 87 ? 2.672 -2.859 -2.419 1.00 84.19 87 LEU A N 1
ATOM 693 C CA . LEU A 1 87 ? 1.344 -3.284 -2.839 1.00 84.19 87 LEU A CA 1
ATOM 694 C C . LEU A 1 87 ? 0.712 -4.311 -1.884 1.00 84.19 87 LEU A C 1
ATOM 696 O O . LEU A 1 87 ? -0.517 -4.345 -1.769 1.00 84.19 87 LEU A O 1
ATOM 700 N N . ASP A 1 88 ? 1.524 -5.037 -1.107 1.00 87.56 88 ASP A N 1
ATOM 701 C CA . ASP A 1 88 ? 1.053 -5.936 -0.042 1.00 87.56 88 ASP A CA 1
ATOM 702 C C . ASP A 1 88 ? 0.205 -5.192 0.996 1.00 87.56 88 ASP A C 1
ATOM 704 O O . ASP A 1 88 ? -0.704 -5.772 1.588 1.00 87.56 88 ASP A O 1
ATOM 708 N N . TYR A 1 89 ? 0.456 -3.894 1.194 1.00 91.94 89 TYR A N 1
ATOM 709 C CA . TYR A 1 89 ? -0.344 -3.049 2.077 1.00 91.94 89 TYR A CA 1
ATOM 710 C C . TYR A 1 89 ? -1.810 -2.960 1.634 1.00 91.94 89 TYR A C 1
ATOM 712 O O . TYR A 1 89 ? -2.718 -3.128 2.449 1.00 91.94 89 TYR A O 1
ATOM 720 N N . GLN A 1 90 ? -2.054 -2.708 0.340 1.00 91.81 90 GLN A N 1
ATOM 721 C CA . GLN A 1 90 ? -3.418 -2.650 -0.192 1.00 91.81 90 GLN A CA 1
ATOM 722 C C . GLN A 1 90 ? -4.083 -4.021 -0.077 1.00 91.81 90 GLN A C 1
ATOM 724 O O . GLN A 1 90 ? -5.202 -4.101 0.425 1.00 91.81 90 GLN A O 1
ATOM 729 N N . PHE A 1 91 ? -3.384 -5.087 -0.477 1.00 90.44 91 PHE A N 1
ATOM 730 C CA . PHE A 1 91 ? -3.912 -6.446 -0.383 1.00 90.44 91 PHE A CA 1
ATOM 731 C C . PHE A 1 91 ? -4.308 -6.795 1.054 1.00 90.44 91 PHE A C 1
ATOM 733 O O . PHE A 1 91 ? -5.436 -7.216 1.294 1.00 90.44 91 PHE A O 1
ATOM 740 N N . TYR A 1 92 ? -3.427 -6.523 2.018 1.00 94.31 92 TYR A N 1
ATOM 741 C CA . TYR A 1 92 ? -3.691 -6.762 3.431 1.00 94.31 92 TYR A CA 1
ATOM 742 C C . TYR A 1 92 ? -4.943 -6.030 3.928 1.00 94.31 92 TYR A C 1
ATOM 744 O O . TYR A 1 92 ? -5.761 -6.627 4.630 1.00 94.31 92 TYR A O 1
ATOM 752 N N . ILE A 1 93 ? -5.124 -4.753 3.569 1.00 96.12 93 ILE A N 1
ATOM 753 C CA . ILE A 1 93 ? -6.325 -3.994 3.951 1.00 96.12 93 ILE A CA 1
ATOM 754 C C . ILE A 1 93 ? -7.580 -4.652 3.376 1.00 96.12 93 ILE A C 1
ATOM 756 O O . ILE A 1 93 ? -8.561 -4.840 4.102 1.00 96.12 93 ILE A O 1
ATOM 760 N N . GLU A 1 94 ? -7.560 -5.011 2.093 1.00 94.62 94 GLU A N 1
ATOM 761 C CA . GLU A 1 94 ? -8.716 -5.591 1.410 1.00 94.62 94 GLU A CA 1
ATOM 762 C C . GLU A 1 94 ? -9.080 -6.966 1.975 1.00 94.62 94 GLU A C 1
ATOM 764 O O . GLU A 1 94 ? -10.253 -7.216 2.249 1.00 94.62 94 GLU A O 1
ATOM 769 N N . THR A 1 95 ? -8.098 -7.834 2.227 1.00 94.25 95 THR A N 1
ATOM 770 C CA . THR A 1 95 ? -8.346 -9.164 2.801 1.00 94.25 95 THR A CA 1
ATOM 771 C C . THR A 1 95 ? -8.790 -9.102 4.255 1.00 94.25 95 THR A C 1
ATOM 773 O O . THR A 1 95 ? -9.624 -9.900 4.673 1.00 94.25 95 THR A O 1
ATOM 776 N N . THR A 1 96 ? -8.244 -8.164 5.032 1.00 96.00 96 THR A N 1
ATOM 777 C CA . THR A 1 96 ? -8.530 -8.055 6.472 1.00 96.00 96 THR A CA 1
ATOM 778 C C . THR A 1 96 ? -9.886 -7.409 6.731 1.00 96.00 96 THR A C 1
ATOM 780 O O . THR A 1 96 ? -10.586 -7.787 7.666 1.00 96.00 96 THR A O 1
ATOM 783 N N . THR A 1 97 ? -10.269 -6.428 5.912 1.00 96.31 97 THR A N 1
ATOM 784 C CA . THR A 1 97 ? -11.470 -5.618 6.166 1.00 96.31 97 THR A CA 1
ATOM 785 C C . THR A 1 97 ? -12.624 -5.907 5.210 1.00 96.31 97 THR A C 1
ATOM 787 O O . THR A 1 97 ? -13.755 -5.511 5.482 1.00 96.31 97 THR A O 1
ATOM 790 N N . GLY A 1 98 ? -12.360 -6.551 4.069 1.00 95.06 98 GLY A N 1
ATOM 791 C CA . GLY A 1 98 ? -13.320 -6.709 2.974 1.00 95.06 98 GLY A CA 1
ATOM 792 C C . GLY A 1 98 ? -13.589 -5.419 2.185 1.00 95.06 98 GLY A C 1
ATOM 793 O O . GLY A 1 98 ? -14.341 -5.441 1.207 1.00 95.06 98 GLY A O 1
ATOM 794 N N . HIS A 1 99 ? -12.991 -4.286 2.571 1.00 94.75 99 HIS A N 1
ATOM 795 C CA . HIS A 1 99 ? -13.187 -3.007 1.894 1.00 94.75 99 HIS A CA 1
ATOM 796 C C . HIS A 1 99 ? -12.171 -2.821 0.779 1.00 94.75 99 HIS A C 1
ATOM 798 O O . HIS A 1 99 ? -10.979 -2.704 1.040 1.00 94.75 99 HIS A O 1
ATOM 804 N N . LYS A 1 100 ? -12.657 -2.659 -0.454 1.00 91.19 100 LYS A N 1
ATOM 805 C CA . LYS A 1 100 ? -11.806 -2.254 -1.579 1.00 91.19 100 LYS A CA 1
ATOM 806 C C . LYS A 1 100 ? -11.248 -0.846 -1.373 1.00 91.19 100 LYS A C 1
ATOM 808 O O . LYS A 1 100 ? -12.000 0.095 -1.049 1.00 91.19 100 LYS A O 1
ATOM 813 N N . VAL A 1 101 ? -9.949 -0.696 -1.608 1.00 90.44 101 VAL A N 1
ATOM 814 C CA . VAL A 1 101 ? -9.240 0.586 -1.554 1.00 90.44 101 VAL A CA 1
ATOM 815 C C . VAL A 1 101 ? -8.376 0.728 -2.793 1.00 90.44 101 VAL A C 1
ATOM 817 O O . VAL A 1 101 ? -7.690 -0.200 -3.189 1.00 90.44 101 VAL A O 1
ATOM 820 N N . ASP A 1 102 ? -8.410 1.903 -3.411 1.00 89.88 102 ASP A N 1
ATOM 821 C CA . ASP A 1 102 ? -7.559 2.195 -4.559 1.00 89.88 102 ASP A CA 1
ATOM 822 C C . ASP A 1 102 ? -6.424 3.126 -4.128 1.00 89.88 102 ASP A C 1
ATOM 824 O O . ASP A 1 102 ? -6.564 4.352 -4.138 1.00 89.88 102 ASP A O 1
ATOM 828 N N . LEU A 1 103 ? -5.319 2.537 -3.664 1.00 88.06 103 LEU A N 1
ATOM 829 C CA . LEU A 1 103 ? -4.122 3.285 -3.266 1.00 88.06 103 LEU A CA 1
ATOM 830 C C . LEU A 1 103 ? -3.162 3.482 -4.443 1.00 88.06 103 LEU A C 1
ATOM 832 O O . LEU A 1 103 ? -2.464 4.496 -4.522 1.00 88.06 103 LEU A O 1
ATOM 836 N N . PHE A 1 104 ? -3.157 2.529 -5.375 1.00 86.12 104 PHE A N 1
ATOM 837 C CA . PHE A 1 104 ? -2.176 2.441 -6.451 1.00 86.12 104 PHE A CA 1
ATOM 838 C C . PHE A 1 104 ? -2.756 2.696 -7.850 1.00 86.12 104 PHE A C 1
ATOM 840 O O . PHE A 1 104 ? -2.022 2.614 -8.829 1.00 86.12 104 PHE A O 1
ATOM 847 N N . GLY A 1 105 ? -4.018 3.107 -7.992 1.00 86.06 105 GLY A N 1
ATOM 848 C CA . GLY A 1 105 ? -4.646 3.372 -9.292 1.00 86.06 105 GLY A CA 1
ATOM 849 C C . GLY A 1 105 ? -3.853 4.349 -10.158 1.00 86.06 105 GLY A C 1
ATOM 850 O O . GLY A 1 105 ? -3.571 4.076 -11.321 1.00 86.06 105 GLY A O 1
ATOM 851 N N . LYS A 1 106 ? -3.340 5.436 -9.568 1.00 84.00 106 LYS A N 1
ATOM 852 C CA . LYS A 1 106 ? -2.452 6.380 -10.276 1.00 84.00 106 LYS A CA 1
ATOM 853 C C . LYS A 1 106 ? -1.117 5.764 -10.699 1.00 84.00 106 LYS A C 1
ATOM 855 O O . LYS A 1 106 ? -0.516 6.235 -11.665 1.00 84.00 106 LYS A O 1
ATOM 860 N N . LEU A 1 107 ? -0.607 4.787 -9.951 1.00 83.25 107 LEU A N 1
ATOM 861 C CA . LEU A 1 107 ? 0.592 4.039 -10.324 1.00 83.25 107 LEU A CA 1
ATOM 862 C C . LEU A 1 107 ? 0.278 3.145 -11.529 1.00 83.25 107 LEU A C 1
ATOM 864 O O . LEU A 1 107 ? 0.983 3.234 -12.532 1.00 83.25 107 LEU A O 1
ATOM 868 N N . PHE A 1 108 ? -0.818 2.385 -11.480 1.00 85.00 108 PHE A N 1
ATOM 869 C CA . PHE A 1 108 ? -1.251 1.535 -12.590 1.00 85.00 108 PHE A CA 1
ATOM 870 C C . PHE A 1 108 ? -1.536 2.340 -13.863 1.00 85.00 108 PHE A C 1
ATOM 872 O O . PHE A 1 108 ? -1.019 1.999 -14.922 1.00 85.00 108 PHE A O 1
ATOM 879 N N . GLU A 1 109 ? -2.213 3.488 -13.764 1.00 88.69 109 GLU A N 1
ATOM 880 C CA . GLU A 1 109 ? -2.426 4.386 -14.907 1.00 88.69 109 GLU A CA 1
ATOM 881 C C . GLU A 1 109 ? -1.112 4.875 -15.536 1.00 88.69 109 GLU A C 1
ATOM 883 O O . GLU A 1 109 ? -1.016 5.053 -16.754 1.00 88.69 109 GLU A O 1
ATOM 888 N N . LYS A 1 110 ? -0.087 5.149 -14.717 1.00 86.06 110 LYS A N 1
ATOM 889 C CA . LYS A 1 110 ? 1.238 5.537 -15.221 1.00 86.06 110 LYS A CA 1
ATOM 890 C C . LYS A 1 110 ? 1.903 4.372 -15.945 1.00 86.06 110 LYS A C 1
ATOM 892 O O . LYS A 1 110 ? 2.484 4.599 -17.004 1.00 86.06 110 LYS A O 1
ATOM 897 N N . ILE A 1 111 ? 1.806 3.162 -15.400 1.00 87.38 111 ILE A N 1
ATOM 898 C CA . ILE A 1 111 ? 2.319 1.945 -16.034 1.00 87.38 111 ILE A CA 1
ATOM 899 C C . ILE A 1 111 ? 1.632 1.711 -17.382 1.00 87.38 111 ILE A C 1
ATOM 901 O O . ILE A 1 111 ? 2.318 1.547 -18.389 1.00 87.38 111 ILE A O 1
ATOM 905 N N . ASP A 1 112 ? 0.307 1.809 -17.446 1.00 89.69 112 ASP A N 1
ATOM 906 C CA . ASP A 1 112 ? -0.446 1.609 -18.689 1.00 89.69 112 ASP A CA 1
ATOM 907 C C . ASP A 1 112 ? -0.072 2.632 -19.759 1.00 89.69 112 ASP A C 1
ATOM 909 O O . ASP A 1 112 ? 0.076 2.301 -20.937 1.00 89.69 112 ASP A O 1
ATOM 913 N N . LYS A 1 113 ? 0.168 3.884 -19.354 1.00 90.75 113 LYS A N 1
ATOM 914 C CA . LYS A 1 113 ? 0.702 4.908 -20.259 1.00 90.75 113 LYS A CA 1
ATOM 915 C C . LYS A 1 113 ? 2.091 4.541 -20.778 1.00 90.75 113 LYS A C 1
ATOM 917 O O . LYS A 1 113 ? 2.350 4.763 -21.957 1.00 90.75 113 LYS A O 1
ATOM 922 N N . LEU A 1 114 ? 2.976 3.992 -19.944 1.00 89.69 114 LEU A N 1
ATOM 923 C CA . LEU A 1 114 ? 4.314 3.566 -20.372 1.00 89.69 114 LEU A CA 1
ATOM 924 C C . LEU A 1 114 ? 4.252 2.390 -21.351 1.00 89.69 114 LEU A C 1
ATOM 926 O O . LEU A 1 114 ? 4.933 2.438 -22.375 1.00 89.69 114 LEU A O 1
ATOM 930 N N . ILE A 1 115 ? 3.391 1.402 -21.088 1.00 90.06 115 ILE A N 1
ATOM 931 C CA . ILE A 1 115 ? 3.127 0.279 -22.000 1.00 90.06 115 ILE A CA 1
ATOM 932 C C . ILE A 1 115 ? 2.617 0.802 -23.343 1.00 90.06 115 ILE A C 1
ATOM 934 O O . ILE A 1 115 ? 3.179 0.477 -24.385 1.00 90.06 115 ILE A O 1
ATOM 938 N N . LYS A 1 116 ? 1.610 1.683 -23.329 1.00 91.25 116 LYS A N 1
ATOM 939 C CA . LYS A 1 116 ? 1.030 2.255 -24.551 1.00 91.25 116 LYS A CA 1
ATOM 940 C C . LYS A 1 116 ? 2.035 3.076 -25.361 1.00 91.25 116 LYS A C 1
ATOM 942 O O . LYS A 1 116 ? 1.996 3.059 -26.587 1.00 91.25 116 LYS A O 1
ATOM 947 N N . VAL A 1 117 ? 2.902 3.830 -24.687 1.00 91.69 117 VAL A N 1
ATOM 948 C CA . VAL A 1 117 ? 3.956 4.621 -25.340 1.00 91.69 117 VAL A CA 1
ATOM 949 C C . VAL A 1 117 ? 5.073 3.724 -25.881 1.00 91.69 117 VAL A C 1
ATOM 951 O O . VAL A 1 117 ? 5.735 4.108 -26.842 1.00 91.69 117 VAL A O 1
ATOM 954 N N . GLY A 1 118 ? 5.298 2.551 -25.286 1.00 89.31 118 GLY A N 1
ATOM 955 C CA . GLY A 1 118 ? 6.328 1.616 -25.733 1.00 89.31 118 GLY A CA 1
ATOM 956 C C . GLY A 1 118 ? 7.757 2.052 -25.385 1.00 89.31 118 GLY A C 1
ATOM 957 O O . GLY A 1 118 ? 8.710 1.521 -25.951 1.00 89.31 118 GLY A O 1
ATOM 958 N N . GLN A 1 119 ? 7.943 3.041 -24.497 1.00 88.38 119 GLN A N 1
ATOM 959 C CA . GLN A 1 119 ? 9.272 3.583 -24.195 1.00 88.38 119 GLN A CA 1
ATOM 960 C C . GLN A 1 119 ? 9.423 4.115 -22.763 1.00 88.38 119 GLN A C 1
ATOM 962 O O . GLN A 1 119 ? 8.626 4.925 -22.288 1.00 88.38 119 GLN A O 1
ATOM 967 N N . ILE A 1 120 ? 10.549 3.763 -22.137 1.00 90.19 120 ILE A N 1
ATOM 968 C CA . ILE A 1 120 ? 11.070 4.370 -20.903 1.00 90.19 120 ILE A CA 1
ATOM 969 C C . ILE A 1 120 ? 12.065 5.477 -21.269 1.00 90.19 120 ILE A C 1
ATOM 971 O O . ILE A 1 120 ? 12.925 5.306 -22.135 1.00 90.19 120 ILE A O 1
ATOM 975 N N . LYS A 1 121 ? 11.969 6.625 -20.601 1.00 87.44 121 LYS A N 1
ATOM 976 C CA . LYS A 1 121 ? 12.842 7.790 -20.818 1.00 87.44 121 LYS A CA 1
ATOM 977 C C . LYS A 1 121 ? 13.745 8.096 -19.628 1.00 87.44 121 LYS A C 1
ATOM 979 O O . LYS A 1 121 ? 14.798 8.698 -19.833 1.00 87.44 121 LYS A O 1
ATOM 984 N N . THR A 1 122 ? 13.346 7.713 -18.416 1.00 87.81 122 THR A N 1
ATOM 985 C CA . THR A 1 122 ? 14.048 8.078 -17.178 1.00 87.81 122 THR A CA 1
ATOM 986 C C . THR A 1 122 ? 14.344 6.872 -16.293 1.00 87.81 122 THR A C 1
ATOM 988 O O . THR A 1 122 ? 13.609 5.886 -16.291 1.00 87.81 122 THR A O 1
ATOM 991 N N . ASP A 1 123 ? 15.391 6.984 -15.471 1.00 85.62 123 ASP A N 1
ATOM 992 C CA . ASP A 1 123 ? 15.727 5.963 -14.470 1.00 85.62 123 ASP A CA 1
ATOM 993 C C . ASP A 1 123 ? 14.609 5.804 -13.419 1.00 85.62 123 ASP A C 1
ATOM 995 O O . ASP A 1 123 ? 14.400 4.713 -12.896 1.00 85.62 123 ASP A O 1
ATOM 999 N N . THR A 1 124 ? 13.837 6.860 -13.141 1.00 84.81 124 THR A N 1
ATOM 1000 C CA . THR A 1 124 ? 12.649 6.774 -12.278 1.00 84.81 124 THR A CA 1
ATOM 1001 C C . THR A 1 124 ? 11.590 5.854 -12.878 1.00 84.81 124 THR A C 1
ATOM 1003 O O . THR A 1 124 ? 11.095 4.979 -12.181 1.00 84.81 124 THR A O 1
ATOM 1006 N N . GLN A 1 125 ? 11.275 6.011 -14.170 1.00 87.94 125 GLN A N 1
ATOM 1007 C CA . GLN A 1 125 ? 10.317 5.143 -14.863 1.00 87.94 125 GLN A CA 1
ATOM 1008 C C . GLN A 1 125 ? 10.796 3.689 -14.893 1.00 87.94 125 GLN A C 1
ATOM 1010 O O . GLN A 1 125 ? 9.983 2.788 -14.717 1.00 87.94 125 GLN A O 1
ATOM 1015 N N . TYR A 1 126 ? 12.105 3.468 -15.056 1.00 88.25 126 TYR A N 1
ATOM 1016 C CA . TYR A 1 126 ? 12.700 2.136 -14.961 1.00 88.25 126 TYR A CA 1
ATOM 1017 C C . TYR A 1 126 ? 12.429 1.490 -13.594 1.00 88.25 126 TYR A C 1
ATOM 1019 O O . TYR A 1 126 ? 11.867 0.402 -13.547 1.00 88.25 126 TYR A O 1
ATOM 1027 N N . ARG A 1 127 ? 12.740 2.186 -12.488 1.00 84.25 127 ARG A N 1
ATOM 1028 C CA . ARG A 1 127 ? 12.494 1.677 -11.123 1.00 84.25 127 ARG A CA 1
ATOM 1029 C C . ARG A 1 127 ? 11.016 1.388 -10.870 1.00 84.25 127 ARG A C 1
ATOM 1031 O O . ARG A 1 127 ? 10.691 0.348 -10.319 1.00 84.25 127 ARG A O 1
ATOM 1038 N N . THR A 1 128 ? 10.129 2.289 -11.302 1.00 83.88 128 THR A N 1
ATOM 1039 C CA . THR A 1 128 ? 8.676 2.100 -11.182 1.00 83.88 128 THR A CA 1
ATOM 1040 C C . THR A 1 128 ? 8.206 0.833 -11.897 1.00 83.88 128 THR A C 1
ATOM 1042 O O . THR A 1 128 ? 7.355 0.123 -11.374 1.00 83.88 128 THR A O 1
ATOM 1045 N N . ILE A 1 129 ? 8.765 0.535 -13.074 1.00 88.94 129 ILE A N 1
ATOM 1046 C CA . ILE A 1 129 ? 8.454 -0.696 -13.803 1.00 88.94 129 ILE A CA 1
ATOM 1047 C C . ILE A 1 129 ? 9.005 -1.924 -13.073 1.00 88.94 129 ILE A C 1
ATOM 1049 O O . ILE A 1 129 ? 8.290 -2.913 -12.991 1.00 88.94 129 ILE A O 1
ATOM 1053 N N . SER A 1 130 ? 10.220 -1.869 -12.516 1.00 86.94 130 SER A N 1
ATOM 1054 C CA . SER A 1 130 ? 10.779 -2.990 -11.739 1.00 86.94 130 SER A CA 1
ATOM 1055 C C . SER A 1 130 ? 9.882 -3.367 -10.561 1.00 86.94 130 SER A C 1
ATOM 1057 O O . SER A 1 130 ? 9.459 -4.510 -10.476 1.00 86.94 130 SER A O 1
ATOM 1059 N N . THR A 1 131 ? 9.472 -2.389 -9.745 1.00 82.62 131 THR A N 1
ATOM 1060 C CA . THR A 1 131 ? 8.552 -2.636 -8.621 1.00 82.62 131 THR A CA 1
ATOM 1061 C C . THR A 1 131 ? 7.216 -3.234 -9.074 1.00 82.62 131 THR A C 1
ATOM 1063 O O . THR A 1 131 ? 6.630 -4.049 -8.371 1.00 82.62 131 THR A O 1
ATOM 1066 N N . MET A 1 132 ? 6.721 -2.840 -10.253 1.00 86.19 132 MET A N 1
ATOM 1067 C CA . MET A 1 132 ? 5.489 -3.402 -10.806 1.00 86.19 132 MET A CA 1
ATOM 1068 C C . MET A 1 132 ? 5.665 -4.856 -11.260 1.00 86.19 132 MET A C 1
ATOM 1070 O O . MET A 1 132 ? 4.744 -5.645 -11.090 1.00 86.19 132 MET A O 1
ATOM 1074 N N . ILE A 1 133 ? 6.813 -5.215 -11.841 1.00 87.50 133 ILE A N 1
ATOM 1075 C CA . ILE A 1 133 ? 7.099 -6.599 -12.246 1.00 87.50 133 ILE A CA 1
ATOM 1076 C C . ILE A 1 133 ? 7.169 -7.499 -11.014 1.00 87.50 133 ILE A C 1
ATOM 1078 O O . ILE A 1 133 ? 6.427 -8.475 -10.971 1.00 87.50 133 ILE A O 1
ATOM 1082 N N . ASP A 1 134 ? 7.944 -7.112 -9.994 1.00 83.88 134 ASP A N 1
ATOM 1083 C CA . ASP A 1 134 ? 8.072 -7.871 -8.739 1.00 83.88 134 ASP A CA 1
ATOM 1084 C C . ASP A 1 134 ? 6.692 -8.173 -8.123 1.00 83.88 134 ASP A C 1
ATOM 1086 O O . ASP A 1 134 ? 6.421 -9.264 -7.625 1.00 83.88 134 ASP A O 1
ATOM 1090 N N . PHE A 1 135 ? 5.781 -7.202 -8.203 1.00 79.31 135 PHE A N 1
ATOM 1091 C CA . PHE A 1 135 ? 4.400 -7.363 -7.765 1.00 79.31 135 PHE A CA 1
ATOM 1092 C C . PHE A 1 135 ? 3.567 -8.287 -8.654 1.00 79.31 135 PHE A C 1
ATOM 1094 O O . PHE A 1 135 ? 2.815 -9.114 -8.153 1.00 79.31 135 PHE A O 1
ATOM 1101 N N . LEU A 1 136 ? 3.647 -8.149 -9.976 1.00 82.88 136 LEU A N 1
ATOM 1102 C CA . LEU A 1 136 ? 2.888 -9.011 -10.883 1.00 82.88 136 LEU A CA 1
ATOM 1103 C C . LEU A 1 136 ? 3.344 -10.473 -10.797 1.00 82.88 136 LEU A C 1
ATOM 1105 O O . LEU A 1 136 ? 2.525 -11.372 -10.989 1.00 82.88 136 LEU A O 1
ATOM 1109 N N . GLU A 1 137 ? 4.621 -10.705 -10.492 1.00 83.56 137 GLU A N 1
ATOM 1110 C CA . GLU A 1 137 ? 5.185 -12.032 -10.237 1.00 83.56 137 GLU A CA 1
ATOM 1111 C C . GLU A 1 137 ? 4.708 -12.638 -8.913 1.00 83.56 137 GLU A C 1
ATOM 1113 O O . GLU A 1 137 ? 4.603 -13.860 -8.809 1.00 83.56 137 GLU A O 1
ATOM 1118 N N . SER A 1 138 ? 4.383 -11.809 -7.913 1.00 74.69 138 SER A N 1
ATOM 1119 C CA . SER A 1 138 ? 3.896 -12.285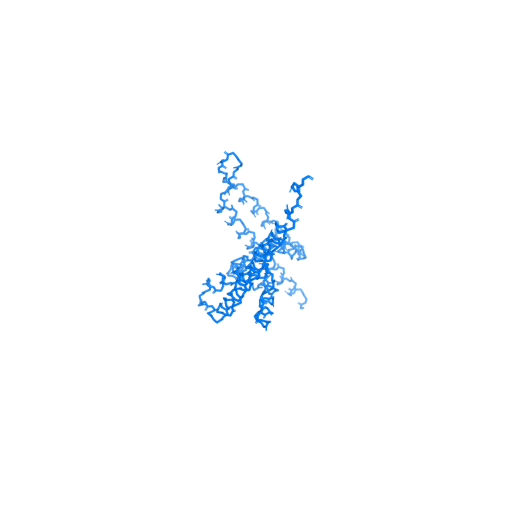 -6.615 1.00 74.69 138 SER A CA 1
ATOM 1120 C C . SER A 1 138 ? 2.418 -12.706 -6.627 1.00 74.69 138 SER A C 1
ATOM 1122 O O . SER A 1 138 ? 1.973 -13.394 -5.703 1.00 74.69 138 SER A O 1
ATOM 1124 N N . TYR A 1 139 ? 1.654 -12.363 -7.674 1.00 74.00 139 TYR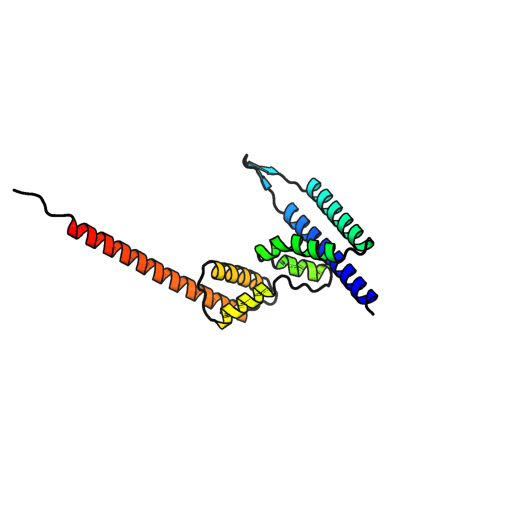 A N 1
ATOM 1125 C CA . TYR A 1 139 ? 0.286 -12.859 -7.856 1.00 74.00 139 TYR A CA 1
ATOM 1126 C C . TYR A 1 139 ? 0.231 -14.343 -8.194 1.00 74.00 139 TYR A C 1
ATOM 1128 O O . TYR A 1 139 ? 1.091 -14.894 -8.873 1.00 74.00 139 TYR A O 1
ATOM 1136 N N . ASN A 1 140 ? -0.878 -14.975 -7.804 1.00 69.50 140 ASN A N 1
ATOM 1137 C CA . ASN A 1 140 ? -1.223 -16.316 -8.249 1.00 69.50 140 ASN A CA 1
ATOM 1138 C C . ASN A 1 140 ? -2.641 -16.347 -8.863 1.00 69.50 140 ASN A C 1
ATOM 1140 O O . ASN A 1 140 ? -3.612 -16.179 -8.118 1.00 69.50 140 ASN A O 1
ATOM 1144 N N . PRO A 1 141 ? -2.790 -16.581 -10.183 1.00 76.81 141 PRO A N 1
ATOM 1145 C CA . PRO A 1 141 ? -1.716 -16.758 -11.163 1.00 76.81 141 PRO A CA 1
ATOM 1146 C C . PRO A 1 141 ? -1.035 -15.421 -11.535 1.00 76.81 141 PRO A C 1
ATOM 1148 O O . PRO A 1 141 ? -1.713 -14.391 -11.555 1.00 76.81 141 PRO A O 1
ATOM 1151 N N . PRO A 1 142 ? 0.268 -15.426 -11.872 1.00 82.25 142 PRO A N 1
ATOM 1152 C CA . PRO A 1 142 ? 0.964 -14.231 -12.348 1.00 82.25 142 PRO A CA 1
ATOM 1153 C C . PRO A 1 142 ? 0.368 -13.685 -13.653 1.00 82.25 142 PRO A C 1
ATOM 1155 O O . PRO A 1 142 ? -0.033 -14.454 -14.533 1.00 82.25 142 PRO A O 1
ATOM 1158 N N . ASP A 1 143 ? 0.381 -12.361 -13.829 1.00 84.31 143 ASP A N 1
ATOM 1159 C CA . ASP A 1 143 ? -0.019 -11.704 -15.086 1.00 84.31 143 ASP A CA 1
ATOM 1160 C C . ASP A 1 143 ? 1.140 -11.720 -16.097 1.00 84.31 143 ASP A C 1
ATOM 1162 O O . ASP A 1 143 ? 1.863 -10.740 -16.304 1.00 84.31 143 ASP A O 1
ATOM 1166 N N . ILE A 1 144 ? 1.341 -12.886 -16.712 1.00 88.56 144 ILE A N 1
ATOM 1167 C CA . ILE A 1 144 ? 2.478 -13.164 -17.600 1.00 88.56 144 ILE A CA 1
ATOM 1168 C C . ILE A 1 144 ? 2.528 -12.199 -18.794 1.00 88.56 144 ILE A C 1
ATOM 1170 O O . ILE A 1 144 ? 3.615 -11.823 -19.239 1.00 88.56 144 ILE A O 1
ATOM 1174 N N . GLU A 1 145 ? 1.380 -11.807 -19.349 1.00 88.94 145 GLU A N 1
ATOM 1175 C CA . GLU A 1 145 ? 1.343 -10.913 -20.512 1.00 88.94 145 GLU A CA 1
ATOM 1176 C C . GLU A 1 145 ? 1.851 -9.521 -20.154 1.00 88.94 145 GLU A C 1
ATOM 1178 O O . GLU A 1 145 ? 2.683 -8.948 -20.868 1.00 88.94 145 GLU A O 1
ATOM 1183 N N . ARG A 1 146 ? 1.396 -8.995 -19.015 1.00 89.00 146 ARG A N 1
ATOM 1184 C CA . ARG A 1 146 ? 1.802 -7.673 -18.555 1.00 89.00 146 ARG A CA 1
ATOM 1185 C C . ARG A 1 146 ? 3.258 -7.651 -18.106 1.00 89.00 146 ARG A C 1
ATOM 1187 O O . ARG A 1 146 ? 3.957 -6.696 -18.442 1.00 89.00 146 ARG A O 1
ATOM 1194 N N . ILE A 1 147 ? 3.736 -8.710 -17.449 1.00 90.31 147 ILE A N 1
ATOM 1195 C CA . ILE A 1 147 ? 5.159 -8.878 -17.106 1.00 90.31 147 ILE A CA 1
ATOM 1196 C C . ILE A 1 147 ? 6.022 -8.802 -18.370 1.00 90.31 147 ILE A C 1
ATOM 1198 O O . ILE A 1 147 ? 6.901 -7.949 -18.462 1.00 90.31 147 ILE A O 1
ATOM 1202 N N . LYS A 1 148 ? 5.699 -9.587 -19.408 1.00 91.94 148 LYS A N 1
ATOM 1203 C CA . LYS A 1 148 ? 6.453 -9.583 -20.675 1.00 91.94 148 LYS A CA 1
ATOM 1204 C C . LYS A 1 148 ? 6.496 -8.210 -21.344 1.00 91.94 148 LYS A C 1
ATOM 1206 O O . LYS A 1 148 ? 7.532 -7.817 -21.883 1.00 91.94 148 LYS A O 1
ATOM 1211 N N . ALA A 1 149 ? 5.381 -7.479 -21.331 1.00 91.38 149 ALA A N 1
ATOM 1212 C CA . ALA A 1 149 ? 5.332 -6.131 -21.891 1.00 91.38 149 ALA A CA 1
ATOM 1213 C C . ALA A 1 149 ? 6.269 -5.171 -21.138 1.00 91.38 149 ALA A C 1
ATOM 1215 O O . ALA A 1 149 ? 6.954 -4.354 -21.755 1.00 91.38 149 ALA A O 1
ATOM 1216 N N . LEU A 1 150 ? 6.326 -5.285 -19.812 1.00 92.19 150 LEU A N 1
ATOM 1217 C CA . LEU A 1 150 ? 7.177 -4.464 -18.957 1.00 92.19 150 LEU A CA 1
ATOM 1218 C C . LEU A 1 150 ? 8.664 -4.835 -19.067 1.00 92.19 150 LEU A C 1
ATOM 1220 O O . LEU A 1 150 ? 9.505 -3.935 -19.154 1.00 92.19 150 LEU A O 1
ATOM 1224 N N . ASP A 1 151 ? 8.987 -6.123 -19.163 1.00 92.19 151 ASP A N 1
ATOM 1225 C CA . ASP A 1 151 ? 10.349 -6.608 -19.411 1.00 92.19 151 ASP A CA 1
ATOM 1226 C C . ASP A 1 151 ? 10.905 -6.093 -20.739 1.00 92.19 151 ASP A C 1
ATOM 1228 O O . ASP A 1 151 ? 12.033 -5.597 -20.807 1.00 92.19 151 ASP A O 1
ATOM 1232 N N . ALA A 1 152 ? 10.096 -6.132 -21.803 1.00 91.31 152 ALA A N 1
ATOM 1233 C CA . ALA A 1 152 ? 10.49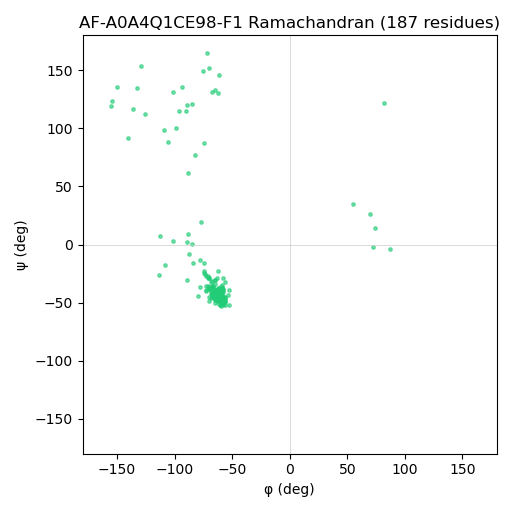3 -5.616 -23.110 1.00 91.31 152 ALA A CA 1
ATOM 1234 C C . ALA A 1 152 ? 10.875 -4.125 -23.044 1.00 91.31 152 ALA A C 1
ATOM 1236 O O . ALA A 1 152 ? 11.854 -3.695 -23.665 1.00 91.31 152 ALA A O 1
ATOM 1237 N N . LEU A 1 153 ? 10.150 -3.335 -22.243 1.00 92.06 153 LEU A N 1
ATOM 1238 C CA . LEU A 1 153 ? 10.466 -1.926 -2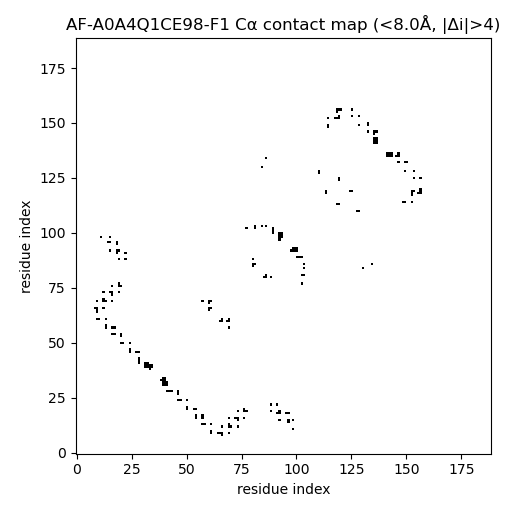2.007 1.00 92.06 153 LEU A CA 1
ATOM 1239 C C . LEU A 1 153 ? 11.789 -1.744 -21.251 1.00 92.06 153 LEU A C 1
ATOM 1241 O O . LEU A 1 153 ? 12.595 -0.886 -21.631 1.00 92.06 153 LEU A O 1
ATOM 1245 N N . GLN A 1 154 ? 12.027 -2.530 -20.195 1.00 91.12 154 GLN A N 1
ATOM 1246 C CA . GLN A 1 154 ? 13.277 -2.480 -19.427 1.00 91.12 154 GLN A CA 1
ATOM 1247 C C . GLN A 1 154 ? 14.487 -2.870 -20.278 1.00 91.12 154 GLN A C 1
ATOM 1249 O O . GLN A 1 154 ? 15.530 -2.203 -20.218 1.00 91.12 154 GLN A O 1
ATOM 1254 N N . PHE A 1 155 ? 14.342 -3.916 -21.091 1.00 89.00 155 PHE A N 1
ATOM 1255 C CA . PHE A 1 155 ? 15.381 -4.386 -21.996 1.00 89.00 155 PHE A CA 1
ATOM 1256 C C . PHE A 1 155 ? 15.751 -3.299 -23.012 1.00 89.00 155 PHE A C 1
ATOM 1258 O O . PHE A 1 155 ? 16.913 -2.890 -23.100 1.00 89.00 155 PHE A O 1
ATOM 1265 N N . ALA A 1 156 ? 14.750 -2.730 -23.692 1.00 89.31 156 ALA A N 1
ATOM 1266 C CA . ALA A 1 156 ? 14.952 -1.655 -24.661 1.00 89.31 156 ALA A CA 1
ATOM 1267 C C . ALA A 1 156 ? 15.633 -0.420 -24.041 1.00 89.31 156 ALA A C 1
ATOM 1269 O O . ALA A 1 156 ? 16.503 0.200 -24.660 1.00 89.31 156 ALA A O 1
ATOM 1270 N N . TYR A 1 157 ? 15.274 -0.057 -22.806 1.00 90.12 157 TYR A N 1
ATOM 1271 C CA . TYR A 1 157 ? 15.902 1.059 -22.096 1.00 90.12 157 TYR A CA 1
ATOM 1272 C C . TYR A 1 157 ? 17.366 0.786 -21.738 1.00 90.12 157 TYR A C 1
ATOM 1274 O O . TYR A 1 157 ? 18.226 1.652 -21.930 1.00 90.12 157 TYR A O 1
ATOM 1282 N N . SER A 1 158 ? 17.659 -0.417 -21.245 1.00 85.06 158 SER A N 1
ATOM 1283 C CA . SER A 1 158 ? 19.011 -0.834 -20.866 1.00 85.06 158 SER A CA 1
ATOM 1284 C C . SER A 1 158 ? 19.962 -0.811 -22.060 1.00 85.06 158 SER A C 1
ATOM 1286 O O . SER A 1 158 ? 21.074 -0.283 -21.959 1.00 85.06 158 SER A O 1
ATOM 1288 N N . ASP A 1 159 ? 19.505 -1.281 -23.218 1.00 85.62 159 ASP A N 1
ATOM 1289 C CA . ASP A 1 159 ? 20.279 -1.235 -24.458 1.00 85.62 159 ASP A CA 1
ATOM 1290 C C . ASP A 1 159 ? 20.501 0.198 -24.951 1.00 85.62 159 ASP A C 1
ATOM 1292 O O . ASP A 1 159 ? 21.632 0.581 -25.275 1.00 85.62 159 ASP A O 1
ATOM 1296 N N . GLN A 1 160 ? 19.473 1.054 -24.903 1.00 82.62 160 GLN A N 1
ATOM 1297 C CA . GLN A 1 160 ? 19.637 2.481 -25.202 1.00 82.62 160 GLN A CA 1
ATOM 1298 C C . GLN A 1 160 ? 20.653 3.154 -24.267 1.00 82.62 160 GLN A C 1
ATOM 1300 O O . GLN A 1 160 ? 21.446 3.992 -24.712 1.00 82.62 160 GLN A O 1
ATOM 1305 N N . LYS A 1 161 ? 20.663 2.794 -22.979 1.00 83.19 161 LYS A N 1
ATOM 1306 C CA . LYS A 1 161 ? 21.603 3.338 -21.991 1.00 83.19 161 LYS A CA 1
ATOM 1307 C C . LYS A 1 161 ? 23.040 2.916 -22.302 1.00 83.19 161 LYS A C 1
ATOM 1309 O O . LYS A 1 161 ? 23.913 3.783 -22.338 1.00 83.19 161 LYS A O 1
ATOM 1314 N N . LYS A 1 162 ? 23.282 1.639 -22.628 1.00 81.12 162 LYS A N 1
ATOM 1315 C CA . LYS A 1 162 ? 24.602 1.136 -23.061 1.00 81.12 162 LYS A CA 1
ATOM 1316 C C . LYS A 1 162 ? 25.123 1.888 -24.289 1.00 81.12 162 LYS A C 1
ATOM 1318 O O . LYS A 1 162 ? 26.262 2.353 -24.288 1.00 81.12 162 LYS A O 1
ATOM 1323 N N . ILE A 1 163 ? 24.275 2.093 -25.301 1.00 77.69 163 ILE A N 1
ATOM 1324 C CA . ILE A 1 163 ? 24.639 2.842 -26.517 1.00 77.69 163 ILE A CA 1
ATOM 1325 C C . ILE A 1 163 ? 25.024 4.290 -26.179 1.00 77.69 163 ILE A C 1
ATOM 1327 O O . ILE A 1 163 ? 26.030 4.799 -26.679 1.00 77.69 163 ILE A O 1
ATOM 1331 N N . ARG A 1 164 ? 24.252 4.967 -25.317 1.00 76.69 164 ARG A N 1
ATOM 1332 C CA . ARG A 1 164 ? 24.544 6.348 -24.887 1.00 76.69 164 ARG A CA 1
ATOM 1333 C C . ARG A 1 164 ? 25.870 6.443 -24.132 1.00 76.69 164 ARG A C 1
ATOM 1335 O O . ARG A 1 164 ? 26.635 7.371 -24.389 1.00 76.69 164 ARG A O 1
ATOM 1342 N N . THR A 1 165 ? 26.155 5.496 -23.242 1.00 76.06 165 THR A N 1
ATOM 1343 C CA . THR A 1 165 ? 27.414 5.450 -22.484 1.00 76.06 165 THR A CA 1
ATOM 1344 C C . THR A 1 165 ? 28.611 5.206 -23.403 1.00 76.06 165 THR A C 1
ATOM 1346 O O . THR A 1 165 ? 29.578 5.962 -23.345 1.00 76.06 165 THR A O 1
ATOM 1349 N N . ASN A 1 166 ? 28.519 4.250 -24.333 1.00 71.69 166 ASN A N 1
ATOM 1350 C CA . ASN A 1 166 ? 29.584 3.988 -25.309 1.00 71.69 166 ASN A CA 1
ATOM 1351 C C . ASN A 1 166 ? 29.868 5.206 -26.199 1.00 71.69 166 ASN A C 1
ATOM 1353 O O . ASN A 1 166 ? 31.025 5.534 -26.449 1.00 71.69 166 ASN A O 1
ATOM 1357 N N . ARG A 1 167 ? 28.830 5.935 -26.630 1.00 71.38 167 ARG A N 1
ATOM 1358 C CA . ARG A 1 167 ? 29.005 7.179 -27.401 1.00 71.38 167 ARG A CA 1
ATOM 1359 C C . ARG A 1 167 ? 29.696 8.278 -26.594 1.00 71.38 167 ARG A C 1
ATOM 1361 O O . ARG A 1 167 ? 30.565 8.952 -27.138 1.00 71.38 167 ARG A O 1
ATOM 1368 N N . LYS A 1 168 ? 29.345 8.454 -25.315 1.00 71.06 168 LYS A N 1
ATOM 1369 C CA . LYS A 1 168 ? 30.007 9.431 -24.432 1.00 71.06 168 LYS A CA 1
ATOM 1370 C C . LYS A 1 168 ? 31.479 9.089 -24.199 1.00 71.06 168 LYS A C 1
ATOM 1372 O O . LYS A 1 168 ? 32.312 9.981 -24.307 1.00 71.06 168 LYS A O 1
ATOM 1377 N N . ASN A 1 169 ? 31.795 7.817 -23.960 1.00 68.62 169 ASN A N 1
ATOM 1378 C CA . ASN A 1 169 ? 33.175 7.364 -23.768 1.00 68.62 169 ASN A CA 1
ATOM 1379 C C . ASN A 1 169 ? 34.006 7.542 -25.048 1.00 68.62 169 ASN A C 1
ATOM 1381 O O . ASN A 1 169 ? 35.124 8.044 -24.999 1.00 68.62 169 ASN A O 1
ATOM 1385 N N . ASN A 1 170 ? 33.441 7.223 -26.215 1.00 62.22 170 ASN A N 1
ATOM 1386 C CA . ASN A 1 170 ? 34.125 7.435 -27.493 1.00 62.22 170 ASN A CA 1
ATOM 1387 C C . ASN A 1 170 ? 34.323 8.927 -27.807 1.00 62.22 170 ASN A C 1
ATOM 1389 O O . ASN A 1 170 ? 35.365 9.310 -28.335 1.00 62.22 170 ASN A O 1
ATOM 1393 N N . ALA A 1 171 ? 33.361 9.784 -27.449 1.00 62.84 171 ALA A N 1
ATOM 1394 C CA . ALA A 1 171 ? 33.492 11.233 -27.595 1.00 62.84 171 ALA A CA 1
ATOM 1395 C C . ALA A 1 171 ? 34.539 11.827 -26.635 1.00 62.84 171 ALA A C 1
ATOM 1397 O O . ALA A 1 171 ? 35.294 12.708 -27.047 1.00 62.84 171 ALA A O 1
ATOM 1398 N N . SER A 1 172 ? 34.632 11.334 -25.391 1.00 59.62 172 SER A N 1
ATOM 1399 C CA . SER A 1 172 ? 35.663 11.781 -24.446 1.00 59.62 172 SER A CA 1
ATOM 1400 C C . SER A 1 172 ? 37.055 11.340 -24.893 1.00 59.62 172 SER A C 1
ATOM 1402 O O . SER A 1 172 ? 37.960 12.164 -24.905 1.00 59.62 172 SER A O 1
ATOM 1404 N N . ILE A 1 173 ? 37.215 10.091 -25.354 1.00 58.72 173 ILE A N 1
ATOM 1405 C CA . ILE A 1 173 ? 38.472 9.585 -25.932 1.00 58.72 173 ILE A CA 1
ATOM 1406 C C . ILE A 1 173 ? 38.874 10.412 -27.165 1.00 58.72 173 ILE A C 1
ATOM 1408 O O . ILE A 1 173 ? 40.038 10.791 -27.298 1.00 58.72 173 ILE A O 1
ATOM 1412 N N . GLY A 1 174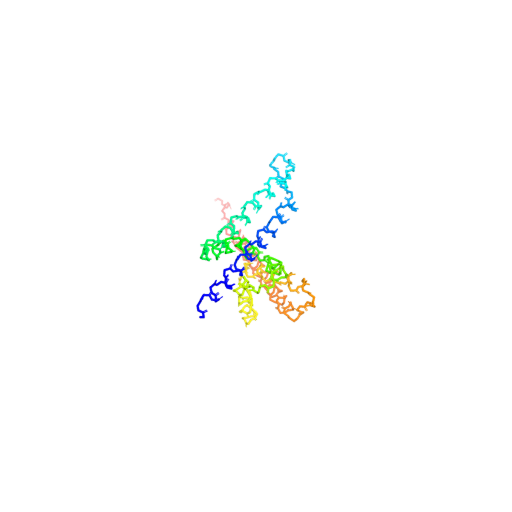 ? 37.918 10.744 -28.040 1.00 55.09 174 GLY A N 1
ATOM 1413 C CA . GLY A 1 174 ? 38.148 11.607 -29.201 1.00 55.09 174 GLY A CA 1
ATOM 1414 C C . GLY A 1 174 ? 38.658 13.001 -28.822 1.00 55.09 174 GLY A C 1
ATOM 1415 O O . GLY A 1 174 ? 39.643 13.462 -29.397 1.00 55.09 174 GLY A O 1
ATOM 1416 N N . TRP A 1 175 ? 38.056 13.631 -27.806 1.00 48.62 175 TRP A N 1
ATOM 1417 C CA . TRP A 1 175 ? 38.509 14.916 -27.256 1.00 48.62 175 TRP A CA 1
ATOM 1418 C C . TRP A 1 175 ? 39.902 14.835 -26.611 1.00 48.62 175 TRP A C 1
ATOM 1420 O O . TRP A 1 175 ? 40.736 15.718 -26.825 1.00 48.62 175 TRP A O 1
ATOM 1430 N N . SER A 1 176 ? 40.193 13.768 -25.860 1.00 53.41 176 SER A N 1
ATOM 1431 C CA . SER A 1 176 ? 41.511 13.540 -25.250 1.00 53.41 176 SER A CA 1
ATOM 1432 C C . SER A 1 176 ? 42.611 13.358 -26.303 1.00 53.41 176 SER A C 1
ATOM 1434 O O . SER A 1 176 ? 43.709 13.897 -26.158 1.00 53.41 176 SER A O 1
ATOM 1436 N N . LEU A 1 177 ? 42.316 12.647 -27.396 1.00 51.78 177 LEU A N 1
ATOM 1437 C CA . LEU A 1 177 ? 43.244 12.443 -28.511 1.00 51.78 177 LEU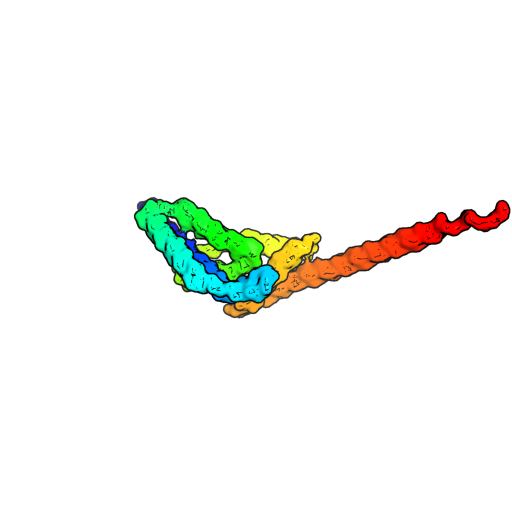 A CA 1
ATOM 1438 C C . LEU A 1 177 ? 43.469 13.723 -29.330 1.00 51.78 177 LEU A C 1
ATOM 1440 O O . LEU A 1 177 ? 44.592 13.954 -29.782 1.00 51.78 177 LEU A O 1
ATOM 1444 N N . SER A 1 178 ? 42.450 14.571 -29.506 1.00 52.88 178 SER A N 1
ATOM 1445 C CA . SER A 1 178 ? 42.608 15.869 -30.179 1.00 52.88 178 SER A CA 1
ATOM 1446 C C . SER A 1 178 ? 43.364 16.893 -29.329 1.00 52.88 178 SER A C 1
ATOM 1448 O O . SER A 1 178 ? 44.167 17.650 -29.869 1.00 52.88 178 SER A O 1
ATOM 1450 N N . ALA A 1 179 ? 43.180 16.888 -28.004 1.00 51.78 179 ALA A N 1
ATOM 1451 C CA . ALA A 1 179 ? 43.922 17.762 -27.094 1.00 51.78 179 ALA A CA 1
ATOM 1452 C C . ALA A 1 179 ? 45.419 17.400 -27.029 1.00 51.78 179 ALA A C 1
ATOM 1454 O O . ALA A 1 179 ? 46.267 18.288 -26.984 1.00 51.78 179 ALA A O 1
ATOM 1455 N N . ASN A 1 180 ? 45.759 16.107 -27.106 1.00 49.53 180 ASN A N 1
ATOM 1456 C CA . ASN A 1 180 ? 47.150 15.640 -27.075 1.00 49.53 180 ASN A CA 1
ATOM 1457 C C . ASN A 1 180 ? 47.910 15.903 -28.397 1.00 49.53 180 ASN A C 1
ATOM 1459 O O . ASN A 1 180 ? 49.129 16.061 -28.390 1.00 49.53 180 ASN A O 1
ATOM 1463 N N . ARG A 1 181 ? 47.211 16.024 -29.540 1.00 49.34 181 ARG A N 1
ATOM 1464 C CA . ARG A 1 181 ? 47.838 16.419 -30.822 1.00 49.34 181 ARG A CA 1
ATOM 1465 C C . ARG A 1 181 ? 48.209 17.900 -30.895 1.00 49.34 181 ARG A C 1
ATOM 1467 O O . ARG A 1 181 ? 49.148 18.235 -31.605 1.00 49.34 181 ARG A O 1
ATOM 1474 N N . ASN A 1 182 ? 47.535 18.765 -30.139 1.00 52.66 182 ASN A N 1
ATOM 1475 C CA . ASN A 1 182 ? 47.834 20.202 -30.105 1.00 52.66 182 ASN A CA 1
ATOM 1476 C C . ASN A 1 182 ? 48.891 20.584 -29.042 1.00 52.66 182 ASN A C 1
ATOM 1478 O O . ASN A 1 182 ? 49.195 21.763 -28.887 1.00 52.66 182 ASN A O 1
ATOM 1482 N N . GLY A 1 183 ? 49.454 19.609 -28.310 1.00 53.09 183 GLY A N 1
ATOM 1483 C CA . GLY A 1 183 ? 50.362 19.825 -27.170 1.00 53.09 183 GLY A CA 1
ATOM 1484 C C . GLY A 1 183 ? 51.870 19.651 -27.425 1.00 53.09 183 GLY A C 1
ATOM 1485 O O . GLY A 1 183 ? 52.655 19.776 -26.490 1.00 53.09 183 GLY A O 1
ATOM 1486 N N . LYS A 1 184 ? 52.316 19.368 -28.654 1.00 52.62 184 LYS A N 1
ATOM 1487 C CA . LYS A 1 184 ? 53.740 19.387 -29.057 1.00 52.62 184 LYS A CA 1
ATOM 1488 C C . LYS A 1 184 ? 53.787 20.095 -30.412 1.00 52.62 184 LYS A C 1
ATOM 1490 O O . LYS A 1 184 ? 53.140 19.634 -31.338 1.00 52.62 184 LYS A O 1
ATOM 1495 N N . ILE A 1 185 ? 54.428 21.250 -30.584 1.00 50.88 185 ILE A N 1
ATOM 1496 C CA . ILE A 1 185 ? 55.883 21.450 -30.599 1.00 50.88 185 ILE A CA 1
ATOM 1497 C C . ILE A 1 185 ? 56.191 22.912 -30.202 1.00 50.88 185 ILE A C 1
ATOM 1499 O O . ILE A 1 185 ? 55.825 23.838 -30.920 1.00 50.88 185 ILE A O 1
ATOM 1503 N N . LYS A 1 186 ? 56.922 23.122 -29.103 1.00 44.00 186 LYS A N 1
ATOM 1504 C CA . LYS A 1 186 ? 57.909 24.211 -28.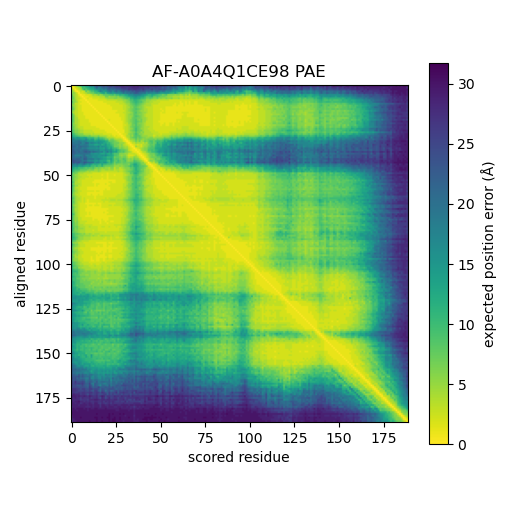978 1.00 44.00 186 LYS A CA 1
ATOM 1505 C C . LYS A 1 186 ? 59.110 23.657 -28.219 1.00 44.00 186 LYS A C 1
ATOM 1507 O O . LYS A 1 186 ? 59.131 23.635 -26.995 1.00 44.00 186 LYS A O 1
ATOM 1512 N N . GLY A 1 187 ? 60.071 23.150 -28.978 1.00 45.59 187 GLY A N 1
ATOM 1513 C CA . GLY A 1 187 ? 61.385 22.751 -28.500 1.00 45.59 187 GLY A CA 1
ATOM 1514 C C . GLY A 1 187 ? 62.375 22.835 -29.657 1.00 45.59 187 GLY A C 1
ATOM 1515 O O . GLY A 1 187 ? 62.140 22.204 -30.684 1.00 45.59 187 GLY A O 1
ATOM 1516 N N . GLY A 1 188 ? 63.440 23.618 -29.458 1.00 40.75 188 GLY A N 1
ATOM 1517 C CA . GLY A 1 188 ? 64.572 23.820 -30.374 1.00 40.75 188 GLY A CA 1
ATOM 1518 C C . GLY A 1 188 ? 64.261 24.841 -31.473 1.00 40.75 188 GLY A C 1
ATOM 1519 O O . GLY A 1 188 ? 63.301 24.656 -32.211 1.00 40.75 188 GLY A O 1
ATOM 1520 N N . TRP A 1 189 ? 64.994 25.939 -31.640 1.00 37.44 189 TRP A N 1
ATOM 1521 C CA . TRP A 1 189 ? 66.399 26.227 -31.335 1.00 37.44 189 TRP A CA 1
ATOM 1522 C C . TRP A 1 189 ? 66.565 27.660 -30.830 1.00 37.44 189 TRP A C 1
ATOM 1524 O O . TRP A 1 189 ? 65.771 28.521 -31.272 1.00 37.44 189 TRP A O 1
#

Secondary structure (DSSP, 8-state):
-HHHHHHHHHHHHHHHHHHHHHHHHHHHHHS-EE-TTS-EE--HHHHHHHHHHHHHHHHHHHHTT-HHHHHHHHHHHHHHHHHHT-HHHHHHHHHHH-----SSHHHHHHHHHHHHHT---SHHHHHHHHHHHHHHHHSSS--HHHHHHHHHHHHHHHHHHHHHHHHHHHHHHHHHHHHHHTS------

Organism: NCBI:txid2508719

Solvent-accessible surface area (backbone atoms only — not comparable to full-atom values): 10814 Å² total; per-residue (Å²): 115,70,68,61,54,53,49,53,50,35,53,50,38,43,47,49,36,43,44,50,50,53,53,50,50,54,52,58,60,71,51,76,45,69,45,97,87,68,51,74,49,78,61,54,69,69,51,49,54,52,53,50,52,52,42,55,48,47,54,50,34,49,78,68,69,37,46,72,59,36,54,49,49,37,50,63,67,43,44,62,37,59,74,70,61,44,59,66,57,55,51,50,33,28,72,74,62,72,49,88,72,83,82,53,56,73,55,52,55,50,51,54,51,36,61,74,68,65,58,62,89,46,73,66,55,49,53,56,48,50,58,50,40,61,51,38,64,70,39,88,81,48,52,61,68,63,41,53,56,50,50,53,34,52,51,56,38,52,53,52,49,52,53,53,50,54,52,51,54,52,51,50,52,50,51,54,56,55,56,60,63,73,71,67,88,92,75,88,133

Radius of gyration: 26.21 Å; Cα contacts (8 Å, |Δi|>4): 125; chains: 1; bounding box: 97×43×55 Å